Protein AF-A0A6G1VK62-F1 (afdb_monomer)

Radius of gyration: 29.18 Å; Cα contacts (8 Å, |Δi|>4): 279; chains: 1; bounding box: 70×45×84 Å

pLDDT: mean 81.21, std 13.62, range [41.81, 96.88]

Structure (mmCIF, N/CA/C/O backbone):
data_AF-A0A6G1VK62-F1
#
_entry.id   AF-A0A6G1VK62-F1
#
loop_
_atom_site.group_PDB
_atom_site.id
_atom_site.type_symbol
_atom_site.label_atom_id
_atom_site.label_alt_id
_atom_site.label_comp_id
_atom_site.label_asym_id
_atom_site.label_entity_id
_atom_site.label_seq_id
_atom_site.pdbx_PDB_ins_code
_atom_site.Cartn_x
_atom_site.Cartn_y
_atom_site.Cartn_z
_atom_site.occupancy
_atom_site.B_iso_or_equiv
_atom_site.auth_seq_id
_atom_site.auth_comp_id
_atom_site.auth_asym_id
_atom_site.auth_atom_id
_atom_site.pdbx_PDB_model_num
ATOM 1 N N . MET A 1 1 ? 28.940 -6.883 -15.415 1.00 62.19 1 MET A N 1
ATOM 2 C CA . MET A 1 1 ? 27.660 -6.362 -14.863 1.00 62.19 1 MET A CA 1
ATOM 3 C C . MET A 1 1 ? 27.657 -6.328 -13.333 1.00 62.19 1 MET A C 1
ATOM 5 O O . MET A 1 1 ? 28.032 -7.319 -12.718 1.00 62.19 1 MET A O 1
ATOM 9 N N . ASN A 1 2 ? 27.219 -5.217 -12.727 1.00 69.88 2 ASN A N 1
ATOM 10 C CA . ASN A 1 2 ? 26.948 -5.105 -11.285 1.00 69.88 2 ASN A CA 1
ATOM 11 C C . ASN A 1 2 ? 25.439 -4.900 -11.074 1.00 69.88 2 ASN A C 1
ATOM 13 O O . ASN A 1 2 ? 24.911 -3.842 -11.405 1.00 69.88 2 ASN A O 1
ATOM 17 N N . VAL A 1 3 ? 24.758 -5.912 -10.534 1.00 64.62 3 VAL A N 1
ATOM 18 C CA . VAL A 1 3 ? 23.294 -5.917 -10.354 1.00 64.62 3 VAL A CA 1
ATOM 19 C C . VAL A 1 3 ? 22.792 -4.866 -9.362 1.00 64.62 3 VAL A C 1
ATOM 21 O O . VAL A 1 3 ? 21.647 -4.442 -9.461 1.00 64.62 3 VAL A O 1
ATOM 24 N N . ASN A 1 4 ? 23.655 -4.374 -8.467 1.00 72.62 4 ASN A N 1
ATOM 25 C CA . ASN A 1 4 ? 23.305 -3.311 -7.519 1.00 72.62 4 ASN A CA 1
ATOM 26 C C . ASN A 1 4 ? 23.096 -1.947 -8.201 1.00 72.62 4 ASN A C 1
ATOM 28 O O . ASN A 1 4 ? 22.591 -1.024 -7.570 1.00 72.62 4 ASN A O 1
ATOM 32 N N . ASN A 1 5 ? 23.464 -1.827 -9.481 1.00 80.75 5 ASN A N 1
ATOM 33 C CA . ASN A 1 5 ? 23.284 -0.622 -10.289 1.00 80.75 5 ASN A CA 1
ATOM 34 C C . ASN A 1 5 ? 22.094 -0.740 -11.257 1.00 80.75 5 ASN A C 1
ATOM 36 O O . ASN A 1 5 ? 22.055 -0.030 -12.261 1.00 80.75 5 ASN A O 1
ATOM 40 N N . ALA A 1 6 ? 21.159 -1.662 -11.012 1.00 83.88 6 ALA A N 1
ATOM 41 C CA . ALA A 1 6 ? 19.955 -1.769 -11.824 1.00 83.88 6 ALA A CA 1
ATOM 42 C C . ALA A 1 6 ? 19.133 -0.472 -11.752 1.00 83.88 6 ALA A C 1
ATOM 44 O O . ALA A 1 6 ? 18.935 0.099 -10.677 1.00 83.88 6 ALA A O 1
ATOM 45 N N . ILE A 1 7 ? 18.644 -0.018 -12.902 1.00 84.81 7 ILE A N 1
ATOM 46 C CA . ILE A 1 7 ? 17.809 1.175 -13.030 1.00 84.81 7 ILE A CA 1
ATOM 47 C C . ILE A 1 7 ? 16.503 0.843 -13.748 1.00 84.81 7 ILE A C 1
ATOM 49 O O . ILE A 1 7 ? 16.426 -0.109 -14.524 1.00 84.81 7 ILE A O 1
ATOM 53 N N . ASN A 1 8 ? 15.481 1.668 -13.524 1.00 87.75 8 ASN A N 1
ATOM 54 C CA . ASN A 1 8 ? 14.307 1.689 -14.389 1.00 87.75 8 ASN A CA 1
ATOM 55 C C . ASN A 1 8 ? 14.704 2.319 -15.734 1.00 87.75 8 ASN A C 1
ATOM 57 O O . ASN A 1 8 ? 15.096 3.488 -15.766 1.00 87.75 8 ASN A O 1
ATOM 61 N N . VAL A 1 9 ? 14.638 1.530 -16.806 1.00 87.19 9 VAL A N 1
ATOM 62 C CA . VAL A 1 9 ? 14.940 1.972 -18.174 1.00 87.19 9 VAL A CA 1
ATOM 63 C C . VAL A 1 9 ? 13.687 2.587 -18.796 1.00 87.19 9 VAL A C 1
ATOM 65 O O . VAL A 1 9 ? 13.736 3.707 -19.300 1.00 87.19 9 VAL A O 1
ATOM 68 N N . PHE A 1 10 ? 12.551 1.887 -18.715 1.00 83.25 10 PHE A N 1
ATOM 69 C CA . PHE A 1 10 ? 11.264 2.370 -19.216 1.00 83.25 10 PHE A CA 1
ATOM 70 C C . PHE A 1 10 ? 10.091 1.595 -18.602 1.00 83.25 10 PHE A C 1
ATOM 72 O O . PHE A 1 10 ? 10.019 0.380 -18.739 1.00 83.25 10 PHE A O 1
ATOM 79 N N . LYS A 1 11 ? 9.118 2.276 -17.982 1.00 83.19 11 LYS A N 1
ATOM 80 C CA . LYS A 1 11 ? 7.925 1.647 -17.368 1.00 83.19 11 LYS A CA 1
ATOM 81 C C . LYS A 1 11 ? 8.284 0.471 -16.436 1.00 83.19 11 LYS A C 1
ATOM 83 O O . LYS A 1 11 ? 8.829 0.707 -15.362 1.00 83.19 11 LYS A O 1
ATOM 88 N N . ASN A 1 12 ? 7.964 -0.764 -16.826 1.00 83.12 12 ASN A N 1
ATOM 89 C CA . ASN A 1 12 ? 8.255 -2.012 -16.112 1.00 83.12 12 ASN A CA 1
ATOM 90 C C . ASN A 1 12 ? 9.569 -2.683 -16.536 1.00 83.12 12 ASN A C 1
ATOM 92 O O . ASN A 1 12 ? 9.840 -3.811 -16.126 1.00 83.12 12 ASN A O 1
ATOM 96 N N . ILE A 1 13 ? 10.376 -2.021 -17.359 1.00 87.75 13 ILE A N 1
ATOM 97 C CA . ILE A 1 13 ? 11.669 -2.513 -17.821 1.00 87.75 13 ILE A CA 1
ATOM 98 C C . ILE A 1 13 ? 12.745 -2.041 -16.849 1.00 87.75 13 ILE A C 1
ATOM 100 O O . ILE A 1 13 ? 12.998 -0.840 -16.708 1.00 87.75 13 ILE A O 1
ATOM 104 N N . VAL A 1 14 ? 13.391 -2.998 -16.190 1.00 88.44 14 VAL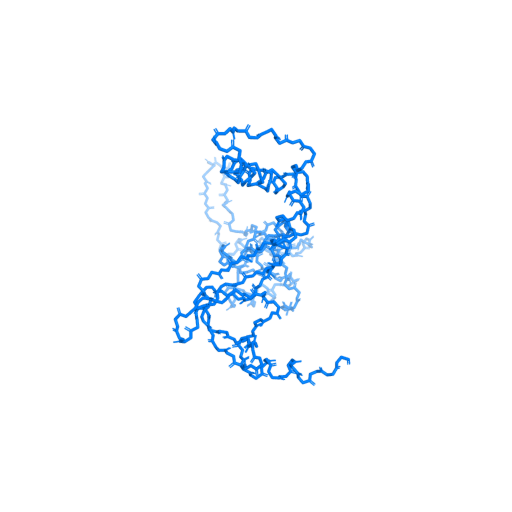 A N 1
ATOM 105 C CA . VAL A 1 14 ? 14.523 -2.754 -15.292 1.00 88.44 14 VAL A CA 1
ATOM 106 C C . VAL A 1 14 ? 15.753 -3.409 -15.888 1.00 88.44 14 VAL A C 1
ATOM 108 O O . VAL A 1 14 ? 15.700 -4.561 -16.323 1.00 88.44 14 VAL A O 1
ATOM 111 N N . GLY A 1 15 ? 16.863 -2.679 -15.903 1.00 90.75 15 GLY A N 1
ATOM 112 C CA . GLY A 1 15 ? 18.084 -3.155 -16.527 1.00 90.75 15 GLY A CA 1
ATOM 113 C C . GLY A 1 15 ? 19.352 -2.598 -15.912 1.00 90.75 15 GLY A C 1
ATOM 114 O O . GLY A 1 15 ? 19.343 -1.615 -15.172 1.00 90.75 15 GLY A O 1
ATOM 115 N N . VAL A 1 16 ? 20.459 -3.259 -16.224 1.00 92.50 16 VAL A N 1
ATOM 116 C CA . VAL A 1 16 ? 21.812 -2.851 -15.835 1.00 92.50 16 VAL A CA 1
ATOM 117 C C . VAL A 1 16 ? 22.546 -2.413 -17.093 1.00 92.50 16 VAL A C 1
ATOM 119 O O . VAL A 1 16 ? 22.476 -3.089 -18.118 1.00 92.50 16 VAL A O 1
ATOM 122 N N . GLU A 1 17 ? 23.246 -1.284 -17.016 1.00 93.44 17 GLU A N 1
ATOM 123 C CA . GLU A 1 17 ? 24.057 -0.793 -18.130 1.00 93.44 17 GLU A CA 1
ATOM 124 C C . GLU A 1 17 ? 25.163 -1.804 -18.467 1.00 93.44 17 GLU A C 1
ATOM 126 O O . GLU A 1 17 ? 25.865 -2.308 -17.579 1.00 93.44 17 GLU A O 1
ATOM 131 N N . VAL A 1 18 ? 25.305 -2.109 -19.754 1.00 92.25 18 VAL A N 1
ATOM 132 C CA . VAL A 1 18 ? 26.363 -2.970 -20.285 1.00 92.25 18 VAL A CA 1
ATOM 133 C C . VAL A 1 18 ? 27.340 -2.124 -21.085 1.00 92.25 18 VAL A C 1
ATOM 135 O O . VAL A 1 18 ? 26.942 -1.282 -21.880 1.00 92.25 18 VAL A O 1
ATOM 138 N N . ALA A 1 19 ? 28.634 -2.351 -20.866 1.00 90.19 19 ALA A N 1
ATOM 139 C CA . ALA A 1 19 ? 29.692 -1.557 -21.492 1.00 90.19 19 ALA A CA 1
ATOM 140 C C . ALA A 1 19 ? 30.465 -2.338 -22.564 1.00 90.19 19 ALA A C 1
ATOM 142 O O . ALA A 1 19 ? 31.271 -1.763 -23.291 1.00 90.19 19 ALA A O 1
ATOM 143 N N . THR A 1 20 ? 30.270 -3.658 -22.646 1.00 91.88 20 THR A N 1
ATOM 144 C CA . THR A 1 20 ? 31.056 -4.532 -23.520 1.00 91.88 20 THR A CA 1
ATOM 145 C C . THR A 1 20 ? 30.197 -5.601 -24.183 1.00 91.88 20 THR A C 1
ATOM 147 O O . THR A 1 20 ? 29.193 -6.053 -23.633 1.00 91.88 20 THR A O 1
ATOM 150 N N . ILE A 1 21 ? 30.659 -6.095 -25.333 1.00 91.69 21 ILE A N 1
ATOM 151 C CA . ILE A 1 21 ? 30.059 -7.251 -26.016 1.00 91.69 21 ILE A CA 1
ATOM 152 C C . ILE A 1 21 ? 30.048 -8.495 -25.128 1.00 91.69 21 ILE A C 1
ATOM 154 O O . ILE A 1 21 ? 29.102 -9.277 -25.154 1.00 91.69 21 ILE A O 1
ATOM 158 N N . GLN A 1 22 ? 31.067 -8.672 -24.287 1.00 91.75 22 GLN A N 1
ATOM 159 C CA . GLN A 1 22 ? 31.099 -9.806 -23.373 1.00 91.75 22 GLN A CA 1
ATOM 160 C C . GLN A 1 22 ? 29.979 -9.727 -22.322 1.00 91.75 22 GLN A C 1
ATOM 162 O O . GLN A 1 22 ? 29.444 -10.764 -21.929 1.00 91.75 22 GLN A O 1
ATOM 167 N N . ASP A 1 23 ? 29.609 -8.525 -21.869 1.00 91.75 23 ASP A N 1
ATOM 168 C CA . ASP A 1 23 ? 28.448 -8.339 -20.994 1.00 91.75 23 ASP A CA 1
ATOM 169 C C . ASP A 1 23 ? 27.137 -8.648 -21.731 1.00 91.75 23 ASP A C 1
ATOM 171 O O . ASP A 1 23 ? 26.276 -9.307 -21.152 1.00 91.75 23 ASP A O 1
ATOM 175 N N . VAL A 1 24 ? 27.013 -8.258 -23.006 1.00 90.62 24 VAL A N 1
ATOM 176 C CA . VAL A 1 24 ? 25.846 -8.572 -23.854 1.00 90.62 24 VAL A CA 1
ATOM 177 C C . VAL A 1 24 ? 25.653 -10.083 -23.993 1.00 90.62 24 VAL A C 1
ATOM 179 O O . VAL A 1 24 ? 24.573 -10.594 -23.703 1.00 90.62 24 VAL A O 1
ATOM 182 N N . VAL A 1 25 ? 26.710 -10.819 -24.344 1.00 91.12 25 VAL A N 1
ATOM 183 C CA . VAL A 1 25 ? 26.653 -12.285 -24.492 1.00 91.12 25 VAL A CA 1
ATOM 184 C C . VAL A 1 25 ? 26.262 -12.958 -23.173 1.00 91.12 25 VAL A C 1
ATOM 186 O O . VAL A 1 25 ? 25.430 -13.868 -23.153 1.00 91.12 25 VAL A O 1
ATOM 189 N N . LYS A 1 26 ? 26.821 -12.497 -22.046 1.00 91.56 26 LYS A N 1
ATOM 190 C CA . LYS A 1 26 ? 26.447 -12.986 -20.708 1.00 91.56 26 LYS A CA 1
ATOM 191 C C . LYS A 1 26 ? 24.983 -12.695 -20.375 1.00 91.56 26 LYS A C 1
ATOM 193 O O . LYS A 1 26 ? 24.317 -13.566 -19.825 1.00 91.56 26 LYS A O 1
ATOM 198 N N . ALA A 1 27 ? 24.492 -11.500 -20.696 1.00 90.44 27 ALA A N 1
ATOM 199 C CA . ALA A 1 27 ? 23.110 -11.098 -20.457 1.00 90.44 27 ALA A CA 1
ATOM 200 C C . ALA A 1 27 ? 22.121 -11.956 -21.256 1.00 90.44 27 ALA A C 1
ATOM 202 O O . ALA A 1 27 ? 21.191 -12.509 -20.671 1.00 90.44 27 ALA A O 1
ATOM 203 N N . GLN A 1 28 ? 22.374 -12.155 -22.551 1.00 88.94 28 GLN A N 1
ATOM 204 C CA . GLN A 1 28 ? 21.541 -13.010 -23.403 1.00 88.94 28 GLN A CA 1
ATOM 205 C C . GLN A 1 28 ? 21.555 -14.470 -22.937 1.00 88.94 28 GLN A C 1
ATOM 207 O O . GLN A 1 28 ? 20.509 -15.110 -22.879 1.00 88.94 28 GLN A O 1
ATOM 212 N N . SER A 1 29 ? 22.717 -14.980 -22.512 1.00 88.94 29 SER A N 1
ATOM 213 C CA . SER A 1 29 ? 22.839 -16.336 -21.949 1.00 88.94 29 SER A CA 1
ATOM 214 C C . SER A 1 29 ? 22.054 -16.504 -20.640 1.00 88.94 29 SER A C 1
ATOM 216 O O . SER A 1 29 ? 21.659 -17.613 -20.289 1.00 88.94 29 SER A O 1
ATOM 218 N N . ALA A 1 30 ? 21.828 -15.406 -19.915 1.00 87.75 30 ALA A N 1
ATOM 219 C CA . ALA A 1 30 ? 20.998 -15.349 -18.715 1.00 87.75 30 ALA A CA 1
ATOM 220 C C . ALA A 1 30 ? 19.509 -15.072 -19.015 1.00 87.75 30 ALA A C 1
ATOM 222 O O . ALA A 1 30 ? 18.724 -14.929 -18.080 1.00 87.75 30 ALA A O 1
ATOM 223 N N . GLY A 1 31 ? 19.112 -14.986 -20.291 1.00 89.00 31 GLY A N 1
ATOM 224 C CA . GLY A 1 31 ? 17.733 -14.717 -20.711 1.00 89.00 31 GLY A CA 1
ATOM 225 C C . GLY A 1 31 ? 17.301 -13.251 -20.601 1.00 89.00 31 GLY A C 1
ATOM 226 O O . GLY A 1 31 ? 16.107 -12.968 -20.661 1.00 89.00 31 GLY A O 1
ATOM 227 N N . LEU A 1 32 ? 18.242 -12.318 -20.428 1.00 91.38 32 LEU A N 1
ATOM 228 C CA . LEU A 1 32 ? 17.961 -10.882 -20.442 1.00 91.38 32 LEU A CA 1
ATOM 229 C C . LEU A 1 32 ? 17.932 -10.371 -21.885 1.00 91.38 32 LEU A C 1
ATOM 231 O O . LEU A 1 32 ? 18.791 -10.732 -22.694 1.00 91.38 32 LEU A O 1
ATOM 235 N N . TYR A 1 33 ? 16.979 -9.496 -22.197 1.00 91.81 33 TYR A N 1
ATOM 236 C CA . TYR A 1 33 ? 16.921 -8.835 -23.501 1.00 91.81 33 TYR A CA 1
ATOM 237 C C . TYR A 1 33 ? 17.688 -7.512 -23.473 1.00 91.81 33 TYR A C 1
ATOM 239 O O . TYR A 1 33 ? 17.893 -6.922 -22.413 1.00 91.81 33 TYR A O 1
ATOM 247 N N . ILE A 1 34 ? 18.146 -7.055 -24.638 1.00 94.69 34 ILE A N 1
ATOM 248 C CA . ILE A 1 34 ? 18.997 -5.868 -24.756 1.00 94.69 34 ILE A CA 1
ATOM 249 C C . ILE A 1 34 ? 18.189 -4.700 -25.304 1.00 94.69 34 ILE A C 1
ATOM 251 O O . ILE A 1 34 ? 17.538 -4.836 -26.340 1.00 94.69 34 ILE A O 1
ATOM 255 N N . THR A 1 35 ? 18.264 -3.552 -24.636 1.00 94.38 35 THR A N 1
ATOM 256 C CA . THR A 1 35 ? 17.571 -2.329 -25.058 1.00 94.38 35 THR A CA 1
ATOM 257 C C . THR A 1 35 ? 18.492 -1.121 -25.084 1.00 94.38 35 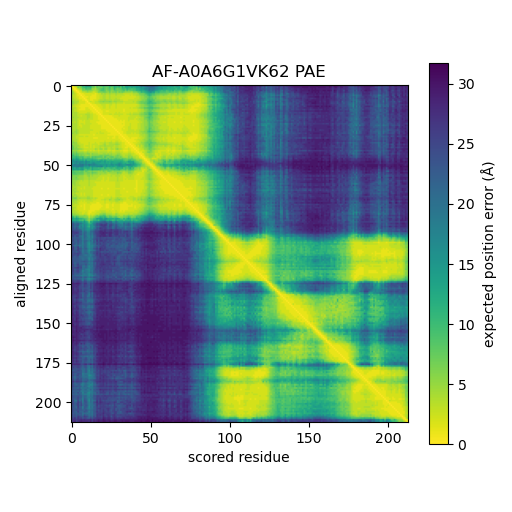THR A C 1
ATOM 259 O O . THR A 1 35 ? 19.526 -1.084 -24.409 1.00 94.38 35 THR A O 1
ATOM 262 N N . GLY A 1 36 ? 18.070 -0.094 -25.818 1.00 92.75 36 GLY A N 1
ATOM 263 C CA . GLY A 1 36 ? 18.577 1.262 -25.651 1.00 92.75 36 GLY A CA 1
ATOM 264 C C . GLY A 1 36 ? 18.062 1.924 -24.366 1.00 92.75 36 GLY A C 1
ATOM 265 O O . GLY A 1 36 ? 17.325 1.333 -23.568 1.00 92.75 36 GLY A O 1
ATOM 266 N N . LYS A 1 37 ? 18.444 3.190 -24.172 1.00 88.44 37 LYS A N 1
ATOM 267 C CA . LYS A 1 37 ? 18.069 4.027 -23.011 1.00 88.44 37 LYS A CA 1
ATOM 268 C C . LYS A 1 37 ? 16.572 4.307 -22.857 1.00 88.44 37 LYS A C 1
ATOM 270 O O . LYS A 1 37 ? 16.147 4.771 -21.808 1.00 88.44 37 LYS A O 1
ATOM 275 N N . ASP A 1 38 ? 15.814 4.130 -23.924 1.00 87.31 38 ASP A N 1
ATOM 276 C CA . ASP A 1 38 ? 14.377 4.376 -24.025 1.00 87.31 38 ASP A CA 1
ATOM 277 C C . ASP A 1 38 ? 13.549 3.096 -23.848 1.00 87.31 38 ASP A C 1
ATOM 279 O O . ASP A 1 38 ? 12.322 3.149 -23.885 1.00 87.31 38 ASP A O 1
ATOM 283 N N . GLY A 1 39 ? 14.213 1.958 -23.616 1.00 85.25 39 GLY A N 1
ATOM 284 C CA . GLY A 1 39 ? 13.571 0.661 -23.428 1.00 85.25 39 GLY A CA 1
ATOM 285 C C . GLY A 1 39 ? 13.193 -0.042 -24.730 1.00 85.25 39 GLY A C 1
ATOM 286 O O . GLY A 1 39 ? 12.607 -1.121 -24.663 1.00 85.25 39 GLY A O 1
ATOM 287 N N . TRP A 1 40 ? 13.538 0.517 -25.894 1.00 89.44 40 TRP A N 1
ATOM 288 C CA . TRP A 1 40 ? 13.321 -0.146 -27.180 1.00 89.44 40 TRP A CA 1
ATOM 289 C C . TRP A 1 40 ? 14.445 -1.139 -27.494 1.00 89.44 40 TRP A C 1
ATOM 291 O O . TRP A 1 40 ? 15.623 -0.882 -27.224 1.00 89.44 40 TRP A O 1
ATOM 301 N N . GLY A 1 41 ? 14.061 -2.293 -28.043 1.00 89.56 41 GLY A N 1
ATOM 302 C CA . GLY A 1 41 ? 14.980 -3.324 -28.519 1.00 89.56 41 GLY A CA 1
ATOM 303 C C . GLY A 1 41 ? 15.668 -2.945 -29.834 1.00 89.56 41 GLY A C 1
ATOM 304 O O . GLY A 1 41 ? 15.297 -1.987 -30.512 1.00 89.56 41 GLY A O 1
ATOM 305 N N . TYR A 1 42 ? 16.693 -3.715 -30.200 1.00 89.88 42 TYR A N 1
ATOM 306 C CA . TYR A 1 42 ? 17.445 -3.547 -31.455 1.00 89.88 42 TYR A CA 1
ATOM 307 C C . TYR A 1 42 ? 16.888 -4.388 -32.621 1.00 89.88 42 TYR A C 1
ATOM 309 O O . TYR A 1 42 ? 17.484 -4.435 -33.700 1.00 89.88 42 TYR A O 1
ATOM 317 N N . ASP A 1 43 ? 15.739 -5.026 -32.411 1.00 88.88 43 ASP A N 1
ATOM 318 C CA . ASP A 1 43 ? 15.017 -5.937 -33.304 1.00 88.88 43 ASP A CA 1
ATOM 319 C C . ASP A 1 43 ? 14.006 -5.237 -34.230 1.00 88.88 43 ASP A C 1
ATOM 321 O O . ASP A 1 43 ? 13.177 -5.892 -34.851 1.00 88.88 43 ASP A O 1
ATOM 325 N N . TYR A 1 44 ? 14.089 -3.910 -34.366 1.00 86.94 44 TYR A N 1
ATOM 326 C CA . TYR A 1 44 ? 13.206 -3.146 -35.247 1.00 86.94 44 TYR A CA 1
ATOM 327 C C . TYR A 1 44 ? 13.357 -3.536 -36.727 1.00 86.94 44 TYR A C 1
ATOM 329 O O . TYR A 1 44 ? 14.474 -3.774 -37.211 1.00 86.94 44 TYR A O 1
ATOM 337 N N . ASP A 1 45 ? 12.218 -3.555 -37.429 1.00 89.00 45 ASP A N 1
ATOM 338 C CA . ASP A 1 45 ? 12.106 -3.932 -38.840 1.00 89.00 45 ASP A CA 1
ATOM 339 C C . ASP A 1 45 ? 13.016 -3.093 -39.746 1.00 89.00 45 ASP A C 1
ATOM 341 O O . ASP A 1 45 ? 13.288 -1.915 -39.495 1.00 89.00 45 ASP A O 1
ATOM 345 N N . ILE A 1 46 ? 13.479 -3.725 -40.821 1.00 84.25 46 ILE A N 1
ATOM 346 C CA . ILE A 1 46 ? 14.210 -3.090 -41.916 1.00 84.25 46 ILE A CA 1
ATOM 347 C C . ILE A 1 46 ? 13.217 -2.872 -43.053 1.00 84.25 46 ILE A C 1
ATOM 349 O O . ILE A 1 46 ? 12.584 -3.827 -43.498 1.00 84.25 46 ILE A O 1
ATOM 353 N N . GLU A 1 47 ? 13.085 -1.625 -43.494 1.00 85.62 47 GLU A N 1
ATOM 354 C CA . GLU A 1 47 ? 12.386 -1.260 -44.729 1.00 85.62 47 GLU A CA 1
ATOM 355 C C . GLU A 1 47 ? 13.355 -1.448 -45.899 1.00 85.62 47 GLU A C 1
ATOM 357 O O . GLU A 1 47 ? 14.476 -0.932 -45.855 1.00 85.62 47 GLU A O 1
ATOM 362 N N . ASP A 1 48 ? 12.950 -2.215 -46.908 1.00 76.94 48 ASP A N 1
ATOM 363 C CA . ASP A 1 48 ? 13.695 -2.326 -48.157 1.00 76.94 48 ASP A CA 1
ATOM 364 C C . ASP A 1 48 ? 13.561 -1.018 -48.956 1.00 76.94 48 ASP A C 1
ATOM 366 O O . ASP A 1 48 ? 12.471 -0.459 -49.100 1.00 76.94 48 ASP A O 1
ATOM 370 N N . GLU A 1 49 ? 14.687 -0.496 -49.438 1.00 74.94 49 GLU A N 1
ATOM 371 C CA . GLU A 1 49 ? 14.744 0.790 -50.135 1.00 74.94 49 GLU A CA 1
ATOM 372 C C . GLU A 1 49 ? 14.111 0.730 -51.537 1.00 74.94 49 GLU A C 1
ATOM 374 O O . GLU A 1 49 ? 13.736 1.779 -52.070 1.00 74.94 49 GLU A O 1
ATOM 379 N N . GLU A 1 50 ? 13.981 -0.460 -52.142 1.00 74.94 50 GLU A N 1
ATOM 380 C CA . GLU A 1 50 ? 13.459 -0.612 -53.509 1.00 74.94 50 GLU A CA 1
ATOM 381 C C . GLU A 1 50 ? 11.932 -0.754 -53.579 1.00 74.94 50 GLU A C 1
ATOM 383 O O . GLU A 1 50 ? 11.309 -0.180 -54.478 1.00 74.94 50 GLU A O 1
ATOM 388 N N . ASP A 1 51 ? 11.313 -1.486 -52.652 1.00 77.75 51 ASP A N 1
ATOM 389 C CA . ASP A 1 51 ? 9.875 -1.797 -52.682 1.00 77.75 51 ASP A CA 1
ATOM 390 C C . ASP A 1 51 ? 9.103 -1.345 -51.427 1.00 77.75 51 ASP A C 1
ATOM 392 O O . ASP A 1 51 ? 7.867 -1.322 -51.438 1.00 77.75 51 ASP A O 1
ATOM 396 N N . GLY A 1 52 ? 9.806 -0.901 -50.378 1.00 77.00 52 GLY A N 1
ATOM 397 C CA . GLY A 1 52 ? 9.214 -0.472 -49.112 1.00 77.00 52 GLY A CA 1
ATOM 398 C C . GLY A 1 52 ? 8.670 -1.618 -48.256 1.00 77.00 52 GLY A C 1
ATOM 399 O O . GLY A 1 52 ? 7.959 -1.355 -47.278 1.00 77.00 52 GLY A O 1
ATOM 400 N N . GLU A 1 53 ? 8.954 -2.880 -48.594 1.00 84.06 53 GLU A N 1
ATOM 401 C CA . GLU A 1 53 ? 8.555 -4.016 -47.769 1.00 84.06 53 GLU A CA 1
ATOM 402 C C . GLU A 1 53 ? 9.367 -4.063 -46.467 1.00 84.06 53 GLU A C 1
ATOM 404 O O . GLU A 1 53 ? 10.572 -3.811 -46.421 1.00 84.06 53 GLU A O 1
ATOM 409 N N . LYS A 1 54 ? 8.681 -4.387 -45.365 1.00 88.25 54 LYS A N 1
ATOM 410 C CA . LYS A 1 54 ? 9.295 -4.540 -44.042 1.00 88.25 54 LYS A CA 1
ATOM 411 C C . LYS A 1 54 ? 9.668 -5.986 -43.800 1.00 88.25 54 LYS A C 1
ATOM 413 O O . LYS A 1 54 ? 8.806 -6.864 -43.856 1.00 88.25 54 LYS A O 1
ATOM 418 N N . ARG A 1 55 ? 10.922 -6.217 -43.422 1.00 88.25 55 ARG A N 1
ATOM 419 C CA . ARG A 1 55 ? 11.389 -7.515 -42.929 1.00 88.25 55 ARG A CA 1
ATOM 420 C C . ARG A 1 55 ? 11.955 -7.415 -41.521 1.00 88.25 55 ARG A C 1
ATOM 422 O O . ARG A 1 55 ? 12.580 -6.422 -41.149 1.00 88.25 55 ARG A O 1
ATOM 429 N N . THR A 1 56 ? 11.818 -8.501 -40.771 1.00 88.19 56 THR A N 1
ATOM 430 C CA . THR A 1 56 ? 12.477 -8.656 -39.473 1.00 88.19 56 THR A CA 1
ATOM 431 C C . THR A 1 56 ? 13.998 -8.763 -39.676 1.00 88.19 56 THR A C 1
ATOM 433 O O . THR A 1 56 ? 14.446 -9.451 -40.605 1.00 88.19 56 THR A O 1
ATOM 436 N N . PRO A 1 57 ? 14.818 -8.090 -38.852 1.00 89.94 57 PRO A N 1
ATOM 437 C CA . PRO A 1 57 ? 16.269 -8.219 -38.921 1.00 89.94 57 PRO A CA 1
ATOM 438 C C . PRO A 1 57 ? 16.727 -9.624 -38.506 1.00 89.94 57 PRO A C 1
ATOM 440 O O . PRO A 1 57 ? 16.113 -10.291 -37.675 1.00 89.94 57 PRO A O 1
ATOM 443 N N . THR A 1 58 ? 17.845 -10.066 -39.069 1.00 91.19 58 THR A N 1
ATOM 444 C CA . THR A 1 58 ? 18.537 -11.289 -38.646 1.00 91.19 58 THR A CA 1
ATOM 445 C C . THR A 1 58 ? 19.245 -11.088 -37.301 1.00 91.19 58 THR A C 1
ATOM 447 O O . THR A 1 58 ? 19.579 -9.965 -36.922 1.00 91.19 58 THR A O 1
ATOM 450 N N . GLU A 1 59 ? 19.548 -12.178 -36.587 1.00 88.00 59 GLU A N 1
ATOM 451 C CA . GLU A 1 59 ? 20.284 -12.110 -35.311 1.00 88.00 59 GLU A CA 1
ATOM 452 C C . GLU A 1 59 ? 21.642 -11.404 -35.446 1.00 88.00 59 GLU A C 1
ATOM 454 O O . GLU A 1 59 ? 22.028 -10.636 -34.564 1.00 88.00 59 GLU A O 1
ATOM 459 N N . GLN A 1 60 ? 22.342 -11.609 -36.568 1.00 90.25 60 GLN A N 1
ATOM 460 C CA . GLN A 1 60 ? 23.614 -10.938 -36.838 1.00 90.25 60 GLN A CA 1
ATOM 461 C C . GLN A 1 60 ? 23.425 -9.428 -37.022 1.00 90.25 60 GLN A C 1
ATOM 463 O O . GLN A 1 60 ? 24.184 -8.650 -36.455 1.00 90.25 60 GLN A O 1
ATOM 468 N N . GLU A 1 61 ? 22.388 -8.995 -37.747 1.00 92.00 61 GLU A N 1
ATOM 469 C CA . GLU A 1 61 ? 22.083 -7.568 -37.922 1.00 92.00 61 GLU A CA 1
ATOM 470 C C . GLU A 1 61 ? 21.728 -6.901 -36.583 1.00 92.00 61 GLU A C 1
ATOM 472 O O . GLU A 1 61 ? 22.167 -5.782 -36.312 1.00 92.00 61 GLU A O 1
ATOM 477 N N . ILE A 1 62 ? 20.985 -7.591 -35.711 1.00 91.94 62 ILE A N 1
ATOM 478 C CA . ILE A 1 62 ? 20.697 -7.121 -34.345 1.00 91.94 62 ILE A CA 1
ATOM 479 C C . ILE A 1 62 ? 21.999 -6.995 -33.542 1.00 91.94 62 ILE A C 1
ATOM 481 O O . ILE A 1 62 ? 22.233 -5.976 -32.885 1.00 91.94 62 ILE A O 1
ATOM 485 N N . PHE A 1 63 ? 22.870 -8.002 -33.612 1.00 91.44 63 PHE A N 1
ATOM 486 C CA . PHE A 1 63 ? 24.157 -8.000 -32.920 1.00 91.44 63 PHE A CA 1
ATOM 487 C C . PHE A 1 63 ? 25.078 -6.867 -33.402 1.00 91.44 63 PHE A C 1
ATOM 489 O O . PHE A 1 63 ? 25.695 -6.173 -32.585 1.00 91.44 63 PHE A O 1
ATOM 496 N N . ASP A 1 64 ? 25.129 -6.618 -34.709 1.00 93.44 64 ASP A N 1
ATOM 497 C CA . ASP A 1 64 ? 25.916 -5.538 -35.307 1.00 93.44 64 ASP A CA 1
ATOM 498 C C . ASP A 1 64 ? 25.400 -4.161 -34.868 1.00 93.44 64 ASP A C 1
ATOM 500 O O . ASP A 1 64 ? 26.193 -3.268 -34.555 1.00 93.44 64 ASP A O 1
ATOM 504 N N . ARG A 1 65 ? 24.076 -3.990 -34.757 1.00 93.75 65 ARG A N 1
ATOM 505 C CA . ARG A 1 65 ? 23.456 -2.761 -34.230 1.00 93.75 65 ARG A CA 1
ATOM 506 C C . ARG A 1 65 ? 23.837 -2.504 -32.774 1.00 93.75 65 ARG A C 1
ATOM 508 O O . ARG A 1 65 ? 24.237 -1.387 -32.449 1.00 93.75 65 ARG A O 1
ATOM 515 N N . ILE A 1 66 ? 23.767 -3.524 -31.917 1.00 93.75 66 ILE A N 1
ATOM 516 C CA . ILE A 1 66 ? 24.187 -3.420 -30.508 1.00 93.75 66 ILE A CA 1
ATOM 517 C C . ILE A 1 66 ? 25.677 -3.070 -30.428 1.00 93.75 66 ILE A C 1
ATOM 519 O O . ILE A 1 66 ? 26.078 -2.185 -29.671 1.00 93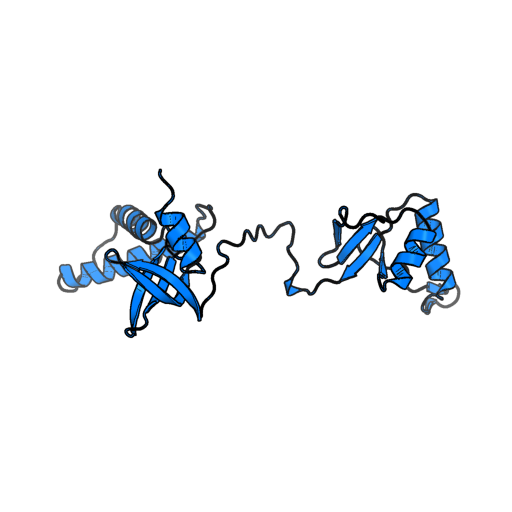.75 66 ILE A O 1
ATOM 523 N N . THR A 1 67 ? 26.502 -3.728 -31.244 1.00 93.56 67 THR A N 1
ATOM 524 C CA . THR A 1 67 ? 27.948 -3.480 -31.302 1.00 93.56 67 THR A CA 1
ATOM 525 C C . THR A 1 67 ? 28.257 -2.049 -31.716 1.00 93.56 67 THR A C 1
ATOM 527 O O . THR A 1 67 ? 29.098 -1.393 -31.099 1.00 93.56 67 THR A O 1
ATOM 530 N N . LYS A 1 68 ? 27.543 -1.536 -32.720 1.00 94.69 68 LYS A N 1
ATOM 531 C CA . LYS A 1 68 ? 27.664 -0.150 -33.167 1.00 94.69 68 LYS A CA 1
ATOM 532 C C . LYS A 1 68 ? 27.265 0.832 -32.067 1.00 94.69 68 LYS A C 1
ATOM 534 O O . LYS A 1 68 ? 28.022 1.766 -31.835 1.00 94.69 68 LYS A O 1
ATOM 539 N N . ALA A 1 69 ? 26.152 0.596 -31.372 1.00 93.50 69 ALA A N 1
ATOM 540 C CA . ALA A 1 69 ? 25.692 1.446 -30.270 1.00 93.50 69 ALA A CA 1
ATOM 541 C C . ALA A 1 69 ? 26.719 1.510 -29.123 1.00 93.50 69 ALA A C 1
ATOM 543 O O . ALA A 1 69 ? 27.052 2.584 -28.625 1.00 93.50 69 ALA A O 1
ATOM 544 N N . LEU A 1 70 ? 27.301 0.368 -28.747 1.00 93.56 70 LEU A N 1
ATOM 545 C CA . LEU A 1 70 ? 28.379 0.335 -27.754 1.00 93.56 70 LEU A CA 1
ATOM 546 C C . LEU A 1 70 ? 29.622 1.098 -28.235 1.00 93.56 70 LEU A C 1
ATOM 548 O O . LEU A 1 70 ? 30.220 1.851 -27.469 1.00 93.56 70 LEU A O 1
ATOM 552 N N . ALA A 1 71 ? 30.001 0.938 -29.506 1.00 93.12 71 ALA A N 1
ATOM 553 C CA . ALA A 1 71 ? 31.155 1.624 -30.085 1.00 93.12 71 ALA A CA 1
ATOM 554 C C . ALA A 1 71 ? 30.959 3.148 -30.194 1.00 93.12 71 ALA A C 1
ATOM 556 O O . ALA A 1 71 ? 31.930 3.895 -30.073 1.00 93.12 71 ALA A O 1
ATOM 557 N N . THR A 1 72 ? 29.724 3.620 -30.392 1.00 93.56 72 THR A N 1
ATOM 558 C CA . THR A 1 72 ? 29.374 5.052 -30.403 1.00 93.56 72 THR A CA 1
ATOM 559 C C . THR A 1 72 ? 29.201 5.640 -29.000 1.00 93.56 72 THR A C 1
ATOM 561 O O . THR A 1 72 ? 29.005 6.849 -28.869 1.00 93.56 72 THR A O 1
ATOM 564 N N . GLY A 1 73 ? 29.322 4.823 -27.947 1.00 90.31 73 GLY A N 1
ATOM 565 C CA . GLY A 1 73 ? 29.159 5.247 -26.556 1.00 90.31 73 GLY A CA 1
ATOM 566 C C . GLY A 1 73 ? 27.700 5.473 -26.154 1.00 90.31 73 GLY A C 1
ATOM 567 O O . GLY A 1 73 ? 27.428 6.200 -25.196 1.00 90.31 73 GLY A O 1
ATOM 568 N N . GLU A 1 74 ? 26.750 4.891 -26.887 1.00 93.00 74 GLU A N 1
ATOM 569 C CA . GLU A 1 74 ? 25.346 4.900 -26.497 1.00 93.00 74 GLU A CA 1
ATOM 570 C C . GLU A 1 74 ? 25.116 4.032 -25.258 1.00 93.00 74 GLU A C 1
ATOM 572 O O . GLU A 1 74 ? 25.813 3.050 -25.000 1.00 93.00 74 GLU A O 1
ATOM 577 N N . LYS A 1 75 ? 24.099 4.402 -24.478 1.00 92.81 75 LYS A N 1
ATOM 578 C CA . LYS A 1 75 ? 23.717 3.651 -23.285 1.00 92.81 75 LYS A CA 1
ATOM 579 C C . LYS A 1 75 ? 22.892 2.434 -23.679 1.00 92.81 75 LYS A C 1
ATOM 581 O O . LYS A 1 75 ? 21.758 2.584 -24.139 1.00 92.81 75 LYS A O 1
ATOM 586 N N . VAL A 1 76 ? 23.466 1.260 -23.449 1.00 94.62 76 VAL A N 1
ATOM 587 C CA . VAL A 1 76 ? 22.864 -0.045 -23.726 1.00 94.62 76 VAL A CA 1
ATOM 588 C C . VAL A 1 76 ? 22.602 -0.762 -22.406 1.00 94.62 76 VAL A C 1
ATOM 590 O O . VAL A 1 76 ? 23.438 -0.739 -21.500 1.00 94.62 76 VAL A O 1
ATOM 593 N N . TYR A 1 77 ? 21.446 -1.408 -22.291 1.00 94.88 77 TYR A N 1
ATOM 594 C CA . TYR A 1 77 ? 20.992 -2.049 -21.060 1.00 94.88 77 TYR A CA 1
ATOM 595 C C . TYR A 1 77 ? 20.645 -3.517 -21.285 1.00 94.88 77 TYR A C 1
ATOM 597 O O . TYR A 1 77 ? 20.013 -3.870 -22.277 1.00 94.88 77 TYR A O 1
ATOM 605 N N . ALA A 1 78 ? 21.039 -4.363 -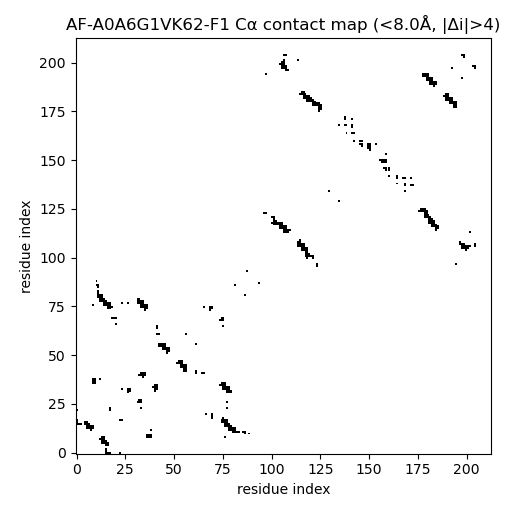20.334 1.00 94.44 78 ALA A N 1
ATOM 606 C CA . ALA A 1 78 ? 20.544 -5.727 -20.201 1.00 94.44 78 ALA A CA 1
ATOM 607 C C . ALA A 1 78 ? 19.343 -5.735 -19.253 1.00 94.44 78 ALA A C 1
ATOM 609 O O . ALA A 1 78 ? 19.479 -5.366 -18.083 1.00 94.44 78 ALA A O 1
ATOM 610 N N . CYS A 1 79 ? 18.187 -6.149 -19.760 1.00 92.81 79 CYS A N 1
ATOM 611 C CA . CYS A 1 79 ? 16.884 -5.857 -19.182 1.00 92.81 79 CYS A CA 1
ATOM 612 C C . CYS A 1 79 ? 16.045 -7.110 -18.914 1.00 92.81 79 CYS A C 1
ATOM 614 O O . CYS A 1 79 ? 16.172 -8.143 -19.576 1.00 92.81 79 CYS A O 1
ATOM 616 N N . MET A 1 80 ? 15.132 -6.969 -17.956 1.00 90.06 80 MET A N 1
ATOM 617 C CA . MET A 1 80 ? 13.998 -7.862 -17.742 1.00 90.06 80 MET A CA 1
ATOM 618 C C . MET A 1 80 ? 12.710 -7.047 -17.620 1.00 90.06 80 MET A C 1
ATOM 620 O O . MET A 1 80 ? 12.722 -5.889 -17.195 1.00 90.06 80 MET A O 1
ATOM 624 N N . THR A 1 81 ? 11.590 -7.675 -17.962 1.00 87.50 81 THR A N 1
ATOM 625 C CA . THR A 1 81 ? 10.259 -7.086 -17.816 1.00 87.50 81 THR A CA 1
ATOM 626 C C . THR A 1 81 ? 9.670 -7.534 -16.488 1.00 87.50 81 THR A C 1
ATOM 628 O O . THR A 1 81 ? 9.470 -8.728 -16.270 1.00 87.50 81 THR A O 1
ATOM 631 N N . LEU A 1 82 ? 9.379 -6.585 -15.604 1.00 81.62 82 LEU A N 1
ATOM 632 C CA . LEU A 1 82 ? 8.605 -6.852 -14.398 1.00 81.62 82 LEU A CA 1
ATOM 633 C C . LEU A 1 82 ? 7.114 -6.943 -14.738 1.00 81.62 82 LEU A C 1
ATOM 635 O O . LEU A 1 82 ? 6.640 -6.357 -15.715 1.00 81.62 82 LEU A O 1
ATOM 639 N N . ALA A 1 83 ? 6.361 -7.677 -13.924 1.00 75.25 83 ALA A N 1
ATOM 640 C CA . ALA A 1 83 ? 4.913 -7.727 -14.061 1.00 75.25 83 ALA A CA 1
ATOM 641 C C . ALA A 1 83 ? 4.310 -6.313 -13.897 1.00 75.25 83 ALA A C 1
ATOM 643 O O . ALA A 1 83 ? 4.836 -5.481 -13.156 1.00 75.25 83 ALA A O 1
ATOM 644 N N . ASN A 1 84 ? 3.250 -6.001 -14.651 1.00 63.41 84 ASN A N 1
ATOM 645 C CA . ASN A 1 84 ? 2.708 -4.635 -14.735 1.00 63.41 84 ASN A CA 1
ATOM 646 C C . ASN A 1 84 ? 2.205 -4.099 -13.382 1.00 63.41 84 ASN A C 1
ATOM 648 O O . ASN A 1 84 ? 2.222 -2.894 -13.149 1.00 63.41 84 ASN A O 1
ATOM 652 N N . ASP A 1 85 ? 1.779 -4.987 -12.496 1.00 57.88 85 ASP A N 1
ATOM 653 C CA . ASP A 1 85 ? 1.383 -4.734 -11.109 1.00 57.88 85 ASP A CA 1
ATOM 654 C C . ASP A 1 85 ? 2.562 -4.386 -10.183 1.00 57.88 85 ASP A C 1
ATOM 656 O O . ASP A 1 85 ? 2.357 -3.786 -9.131 1.00 57.88 85 ASP A O 1
ATOM 660 N N . LEU A 1 86 ? 3.799 -4.681 -10.593 1.00 55.50 86 LEU A N 1
ATOM 661 C CA . LEU A 1 86 ? 5.033 -4.280 -9.908 1.00 55.50 86 LEU A CA 1
ATOM 662 C C . LEU A 1 86 ? 5.584 -2.927 -10.405 1.00 55.50 86 LEU A C 1
ATOM 664 O O . LEU A 1 86 ? 6.657 -2.507 -9.966 1.00 55.50 86 LEU A O 1
ATOM 668 N N . CYS A 1 87 ? 4.879 -2.225 -11.308 1.00 54.31 87 CYS A N 1
ATOM 669 C CA . CYS A 1 87 ? 5.246 -0.876 -11.756 1.00 54.31 87 CYS A CA 1
ATOM 670 C C . CYS A 1 87 ? 5.155 0.140 -10.609 1.00 54.31 87 CYS A C 1
ATOM 672 O O . CYS A 1 87 ? 4.141 0.820 -10.449 1.00 54.31 87 CYS A O 1
ATOM 674 N N . VAL A 1 88 ? 6.233 0.329 -9.853 1.00 51.47 88 VAL A N 1
ATOM 675 C CA . VAL A 1 88 ? 6.376 1.520 -9.007 1.00 51.47 88 VAL A CA 1
ATOM 676 C C . VAL A 1 88 ? 6.772 2.677 -9.921 1.00 51.47 88 VAL A C 1
ATOM 678 O O . VAL A 1 88 ? 7.945 2.858 -10.251 1.00 51.47 88 VAL A O 1
ATOM 681 N N . THR A 1 89 ? 5.788 3.429 -10.415 1.00 48.06 89 THR A N 1
ATOM 682 C CA . THR A 1 89 ? 6.084 4.622 -11.214 1.00 48.06 89 THR A CA 1
ATOM 683 C C . THR A 1 89 ? 6.716 5.684 -10.318 1.00 48.06 89 THR A C 1
ATOM 685 O O . THR A 1 89 ? 6.331 5.847 -9.163 1.00 48.06 89 THR A O 1
ATOM 688 N N . LYS A 1 90 ? 7.707 6.409 -10.843 1.00 42.12 90 LYS A N 1
ATOM 689 C CA . LYS A 1 90 ? 8.449 7.444 -10.104 1.00 42.12 90 LYS A CA 1
ATOM 690 C C . LYS A 1 90 ? 7.540 8.572 -9.585 1.00 42.12 90 LYS A C 1
ATOM 692 O O . LYS A 1 90 ? 7.885 9.217 -8.601 1.00 42.12 90 LYS A O 1
ATOM 697 N N . ASP A 1 91 ? 6.384 8.754 -10.229 1.00 41.81 91 ASP A N 1
ATOM 698 C CA . ASP A 1 91 ? 5.380 9.771 -9.899 1.00 41.81 91 ASP A CA 1
ATOM 699 C C . ASP A 1 91 ? 4.237 9.237 -9.019 1.00 41.81 91 ASP A C 1
ATOM 701 O O . ASP A 1 91 ? 3.501 10.014 -8.411 1.00 41.81 91 ASP A O 1
ATOM 705 N N . THR A 1 92 ? 4.109 7.915 -8.864 1.00 44.72 92 THR A N 1
ATOM 706 C CA . THR A 1 92 ? 3.350 7.341 -7.753 1.00 44.72 92 THR A CA 1
ATOM 707 C C . THR A 1 92 ? 4.281 7.270 -6.556 1.00 44.72 92 THR A C 1
ATOM 709 O O . THR A 1 92 ? 5.023 6.305 -6.387 1.00 44.72 92 THR A O 1
ATOM 712 N N . ASN A 1 93 ? 4.216 8.274 -5.682 1.00 42.06 93 ASN A N 1
ATOM 713 C CA . ASN A 1 93 ? 4.631 8.135 -4.285 1.00 42.06 93 ASN A CA 1
ATOM 714 C C . ASN A 1 93 ? 3.721 7.097 -3.589 1.00 42.06 93 ASN A C 1
ATOM 716 O O . ASN A 1 93 ? 2.972 7.415 -2.669 1.00 42.06 93 ASN A O 1
ATOM 720 N N . THR A 1 94 ? 3.748 5.838 -4.028 1.00 47.47 94 THR A N 1
ATOM 721 C CA . THR A 1 94 ? 3.178 4.695 -3.313 1.00 47.47 94 THR A CA 1
ATOM 722 C C . THR A 1 94 ? 4.122 4.356 -2.170 1.00 47.47 94 THR A C 1
ATOM 724 O O . THR A 1 94 ? 4.790 3.327 -2.154 1.00 47.47 94 THR A O 1
ATOM 727 N N . ILE A 1 95 ? 4.212 5.265 -1.200 1.00 53.41 95 ILE A N 1
ATOM 728 C CA . ILE A 1 95 ? 4.653 4.895 0.138 1.00 53.41 95 ILE A CA 1
ATOM 729 C C . ILE A 1 95 ? 3.575 3.934 0.637 1.00 53.41 95 ILE A C 1
ATOM 731 O O . ILE A 1 95 ? 2.430 4.346 0.830 1.00 53.41 95 ILE A O 1
ATOM 735 N N . MET A 1 96 ? 3.912 2.649 0.778 1.00 56.84 96 MET A N 1
ATOM 736 C CA . MET A 1 96 ? 3.021 1.696 1.437 1.00 56.84 96 MET A CA 1
ATOM 737 C C . MET A 1 96 ? 2.715 2.238 2.834 1.00 56.84 96 MET A C 1
ATOM 739 O O . MET A 1 96 ? 3.608 2.338 3.671 1.00 56.84 96 MET A O 1
ATOM 743 N N . GLN A 1 97 ? 1.460 2.629 3.067 1.00 64.06 97 GLN A N 1
ATOM 744 C CA . GLN A 1 97 ? 1.034 3.191 4.355 1.00 64.06 97 GLN A CA 1
ATOM 745 C C . GLN A 1 97 ? 0.984 2.121 5.448 1.00 64.06 97 GLN A C 1
ATOM 747 O O . GLN A 1 97 ? 1.084 2.423 6.632 1.00 64.06 97 GLN A O 1
ATOM 752 N N . SER A 1 98 ? 0.875 0.852 5.051 1.00 74.62 98 SER A N 1
ATOM 753 C CA . SER A 1 98 ? 0.907 -0.283 5.957 1.00 74.62 98 SER A CA 1
ATOM 754 C C . SER A 1 98 ? 1.349 -1.560 5.247 1.00 74.62 98 SER A C 1
ATOM 756 O O . SER A 1 98 ? 1.070 -1.740 4.062 1.00 74.62 98 SER A O 1
ATOM 758 N N . ASN A 1 99 ? 1.982 -2.460 6.002 1.00 83.88 99 ASN A N 1
ATOM 759 C CA . ASN A 1 99 ? 2.247 -3.844 5.598 1.00 83.88 99 ASN A CA 1
ATOM 760 C C . ASN A 1 99 ? 1.140 -4.810 6.062 1.00 83.88 99 ASN A C 1
ATOM 762 O O . ASN A 1 99 ? 1.257 -6.017 5.858 1.00 83.88 99 ASN A O 1
ATOM 766 N N . PHE A 1 100 ? 0.086 -4.301 6.710 1.00 89.06 100 PHE A N 1
ATOM 767 C CA . PHE A 1 100 ? -1.046 -5.107 7.150 1.00 89.06 100 PHE A CA 1
ATOM 768 C C . PHE A 1 100 ? -2.119 -5.232 6.064 1.00 89.06 100 PHE A C 1
ATOM 770 O O . PHE A 1 100 ? -2.317 -4.321 5.261 1.00 89.06 100 PHE A O 1
ATOM 777 N N . PHE A 1 101 ? -2.854 -6.344 6.066 1.00 89.06 101 PHE A N 1
ATOM 778 C CA . PHE A 1 101 ? -3.934 -6.610 5.111 1.00 89.06 101 PHE A CA 1
ATOM 779 C C . PHE A 1 101 ? -5.151 -7.273 5.770 1.00 89.06 101 PHE A C 1
ATOM 781 O O . PHE A 1 101 ? -5.074 -7.866 6.845 1.00 89.06 101 PHE A O 1
ATOM 788 N N . VAL A 1 102 ? -6.311 -7.163 5.118 1.00 90.62 102 VAL A N 1
ATOM 789 C CA . VAL A 1 102 ? -7.557 -7.798 5.579 1.00 90.62 102 VAL A CA 1
ATOM 790 C C . VAL A 1 102 ? -7.390 -9.325 5.608 1.00 90.62 102 VAL A C 1
ATOM 792 O O . VAL A 1 102 ? -6.766 -9.909 4.728 1.00 90.62 102 VAL A O 1
ATOM 795 N N . ASN A 1 103 ? -7.964 -9.967 6.622 1.00 93.31 103 ASN A N 1
ATOM 796 C CA . ASN A 1 103 ? -7.841 -11.375 7.014 1.00 93.31 103 ASN A CA 1
ATOM 797 C C . ASN A 1 103 ? -6.483 -11.775 7.621 1.00 93.31 103 ASN A C 1
ATOM 799 O O . ASN A 1 103 ? -6.251 -12.944 7.939 1.00 93.31 103 ASN A O 1
ATOM 803 N N . GLN A 1 104 ? -5.570 -10.824 7.838 1.00 93.88 104 GLN A N 1
ATOM 804 C CA . GLN A 1 104 ? -4.342 -11.093 8.580 1.00 93.88 104 GLN A CA 1
ATOM 805 C C . GLN A 1 104 ? -4.631 -11.245 10.077 1.00 93.88 104 GLN A C 1
ATOM 807 O O . GLN A 1 104 ? -5.367 -10.456 10.675 1.00 93.88 104 GLN A O 1
ATOM 812 N N . LYS A 1 105 ? -4.006 -12.247 10.704 1.00 96.69 105 LYS A N 1
ATOM 813 C CA . LYS A 1 105 ? -4.012 -12.417 12.162 1.00 96.69 105 LYS A CA 1
ATOM 814 C C . LYS A 1 105 ? -2.928 -11.540 12.776 1.00 96.69 105 LYS A C 1
ATOM 816 O O . LYS A 1 105 ? -1.771 -11.646 12.386 1.00 96.69 105 LYS A O 1
ATOM 821 N N . VAL A 1 106 ? -3.310 -10.720 13.745 1.00 96.75 106 VAL A N 1
ATOM 822 C CA . VAL A 1 106 ? -2.431 -9.767 14.429 1.00 96.75 106 VAL A CA 1
ATOM 823 C C . VAL A 1 106 ? -2.658 -9.799 15.935 1.00 96.75 106 VAL A C 1
ATOM 825 O O . VAL A 1 106 ? -3.649 -10.351 16.429 1.00 96.75 106 VAL A O 1
ATOM 828 N N . TYR A 1 107 ? -1.726 -9.199 16.665 1.00 96.88 107 TYR A N 1
ATOM 829 C CA . TYR A 1 107 ? -1.724 -9.115 18.116 1.00 96.88 107 TYR A CA 1
ATOM 830 C C . TYR A 1 107 ? -1.781 -7.662 18.569 1.00 96.88 107 TYR A C 1
ATOM 832 O O . TYR A 1 107 ? -1.200 -6.784 17.944 1.00 96.88 107 TYR A O 1
ATOM 840 N N . THR A 1 108 ? -2.480 -7.402 19.667 1.00 95.25 108 THR A N 1
ATOM 841 C CA . THR A 1 108 ? -2.569 -6.073 20.280 1.00 95.25 108 THR A CA 1
ATOM 842 C C . THR A 1 108 ? -2.725 -6.204 21.790 1.00 95.25 108 THR A C 1
ATOM 844 O O . THR A 1 108 ? -3.100 -7.266 22.294 1.00 95.25 108 THR A O 1
ATOM 847 N N . MET A 1 109 ? -2.482 -5.121 22.521 1.00 93.75 109 MET A N 1
ATOM 848 C CA . MET A 1 109 ? -2.859 -5.024 23.928 1.00 93.75 109 MET A CA 1
ATOM 849 C C . MET A 1 109 ? -4.287 -4.511 24.063 1.00 93.75 109 MET A C 1
ATOM 851 O O . MET A 1 109 ? -4.679 -3.526 23.440 1.00 93.75 109 MET A O 1
ATOM 855 N N . HIS A 1 110 ? -5.081 -5.162 24.905 1.00 90.94 110 HIS A N 1
ATOM 856 C CA . HIS A 1 110 ? -6.405 -4.698 25.307 1.00 90.94 110 HIS A CA 1
ATOM 857 C C . HIS A 1 110 ? -6.624 -5.015 26.779 1.00 90.94 110 HIS A C 1
ATOM 859 O O . HIS A 1 110 ? -6.407 -6.152 27.184 1.00 90.94 110 HIS A O 1
ATOM 865 N N . GLU A 1 111 ? -7.037 -4.029 27.580 1.00 90.06 111 GLU A N 1
ATOM 866 C CA . GLU A 1 111 ? -7.339 -4.243 29.006 1.00 90.06 111 GLU A CA 1
ATOM 867 C C . GLU A 1 111 ? -6.214 -4.994 29.752 1.00 90.06 111 GLU A C 1
ATOM 869 O O . GLU A 1 111 ? -6.453 -5.931 30.515 1.00 90.06 111 GLU A O 1
ATOM 874 N N . ASN A 1 112 ? -4.958 -4.607 29.491 1.00 89.19 112 ASN A N 1
ATOM 875 C CA . ASN A 1 112 ? -3.744 -5.229 30.041 1.00 89.19 112 ASN A CA 1
ATOM 876 C C . ASN A 1 112 ? -3.540 -6.714 29.682 1.00 89.19 112 ASN A C 1
ATOM 878 O O . ASN A 1 112 ? -2.780 -7.417 30.348 1.00 89.19 112 ASN A O 1
ATOM 882 N N . LYS A 1 113 ? -4.184 -7.203 28.621 1.00 91.38 113 LYS A N 1
ATOM 883 C CA . LYS A 1 113 ? -4.010 -8.559 28.094 1.00 91.38 113 LYS A CA 1
ATOM 884 C C . LYS A 1 113 ? -3.580 -8.510 26.636 1.00 91.38 113 LYS A C 1
ATOM 886 O O . LYS A 1 113 ? -4.084 -7.706 25.854 1.00 91.38 113 LYS A O 1
ATOM 891 N N . ILE A 1 114 ? -2.683 -9.422 26.268 1.00 93.38 114 ILE A N 1
ATOM 892 C CA . ILE A 1 114 ? -2.366 -9.672 24.864 1.00 93.38 114 ILE A CA 1
ATOM 893 C C . ILE A 1 114 ? -3.565 -10.369 24.237 1.00 93.38 114 ILE A C 1
ATOM 895 O O . ILE A 1 114 ? -3.998 -11.426 24.703 1.00 93.38 114 ILE A O 1
ATOM 899 N N . MET A 1 115 ? -4.071 -9.786 23.164 1.00 94.12 115 MET A N 1
ATOM 900 C CA . MET A 1 115 ? -5.169 -10.326 22.388 1.00 94.12 115 MET A CA 1
ATOM 901 C C . MET A 1 115 ? -4.741 -10.602 20.961 1.00 94.12 115 MET A C 1
ATOM 903 O O . MET A 1 115 ? -3.947 -9.865 20.384 1.00 94.12 115 MET A O 1
ATOM 907 N N . LYS A 1 116 ? -5.324 -11.658 20.397 1.00 95.88 116 LYS A N 1
ATOM 908 C CA . LYS A 1 116 ? -5.235 -11.999 18.984 1.00 95.88 116 LYS A CA 1
ATOM 909 C C . LYS A 1 116 ? -6.538 -11.618 18.293 1.00 95.88 116 LYS A C 1
ATOM 911 O O . LYS A 1 116 ? -7.624 -11.864 18.826 1.00 95.88 116 LYS A O 1
ATOM 916 N N . GLY A 1 117 ? -6.425 -11.045 17.107 1.00 95.62 117 GLY A N 1
ATOM 917 C CA . GLY A 1 117 ? -7.566 -10.719 16.267 1.00 95.62 117 GLY A CA 1
ATOM 918 C C . GLY A 1 117 ? -7.239 -10.884 14.793 1.00 95.62 117 GLY A C 1
ATOM 919 O O . GLY A 1 117 ? -6.075 -10.923 14.403 1.00 95.62 117 GLY A O 1
ATOM 920 N N . GLU A 1 118 ? -8.279 -11.005 13.984 1.00 96.75 118 GLU A N 1
ATOM 921 C CA . GLU A 1 118 ? -8.188 -11.002 12.527 1.00 96.75 118 GLU A CA 1
ATOM 922 C C . GLU A 1 118 ? -8.656 -9.648 11.998 1.00 96.75 118 GLU A C 1
ATOM 924 O O . GLU A 1 118 ? -9.724 -9.173 12.387 1.00 96.75 118 GLU A O 1
ATOM 929 N N . ILE A 1 119 ? -7.868 -9.011 11.135 1.00 94.69 119 ILE A N 1
ATOM 930 C CA . ILE A 1 119 ? -8.242 -7.734 10.523 1.00 94.69 119 ILE A CA 1
ATOM 931 C C . ILE A 1 119 ? -9.432 -7.976 9.598 1.00 94.69 119 ILE A C 1
ATOM 933 O O . ILE A 1 119 ? -9.291 -8.636 8.580 1.00 94.69 119 ILE A O 1
ATOM 937 N N . ILE A 1 120 ? -10.598 -7.420 9.906 1.00 93.19 120 ILE A N 1
ATOM 938 C CA . ILE A 1 120 ? -11.778 -7.507 9.025 1.00 93.19 120 ILE A CA 1
ATOM 939 C C . ILE A 1 120 ? -12.023 -6.220 8.238 1.00 93.19 120 ILE A C 1
ATOM 941 O O . ILE A 1 120 ? -12.766 -6.215 7.261 1.00 93.19 120 ILE A O 1
ATOM 945 N N . TYR A 1 121 ? -11.402 -5.125 8.667 1.00 87.06 121 TYR A N 1
ATOM 946 C CA . TYR A 1 121 ? -11.474 -3.828 8.017 1.00 87.06 121 TYR A CA 1
ATOM 947 C C . TYR A 1 121 ? -10.160 -3.087 8.249 1.00 87.06 121 TYR A C 1
ATOM 949 O O . TYR A 1 121 ? -9.623 -3.116 9.358 1.00 87.06 121 TYR A O 1
ATOM 957 N N . LEU A 1 122 ? -9.669 -2.426 7.206 1.00 85.12 122 LEU A N 1
ATOM 958 C CA . LEU A 1 122 ? -8.439 -1.647 7.201 1.00 85.12 122 LEU A CA 1
ATOM 959 C C . LEU A 1 122 ? -8.728 -0.312 6.516 1.00 85.12 122 LEU A C 1
ATOM 961 O O . LEU A 1 122 ? -9.138 -0.288 5.356 1.00 85.12 122 LEU A O 1
ATOM 965 N N . SER A 1 123 ? -8.500 0.783 7.231 1.00 78.62 123 SER A N 1
ATOM 966 C CA . SER A 1 123 ? -8.542 2.133 6.683 1.00 78.62 123 SER A CA 1
ATOM 967 C C . SER A 1 123 ? -7.136 2.696 6.670 1.00 78.62 123 SER A C 1
ATOM 969 O O . SER A 1 123 ? -6.564 2.970 7.723 1.00 78.62 123 SER A O 1
ATOM 971 N N . LEU A 1 124 ? -6.608 2.868 5.462 1.00 74.94 124 LEU A N 1
ATOM 972 C CA . LEU A 1 124 ? -5.381 3.609 5.194 1.00 74.94 124 LEU A CA 1
ATOM 973 C C . LEU A 1 124 ? -5.804 5.020 4.822 1.00 74.94 124 LEU A C 1
ATOM 975 O O . LEU A 1 124 ? -6.028 5.359 3.658 1.00 74.94 124 LEU A O 1
ATOM 979 N N . SER A 1 125 ? -6.092 5.787 5.859 1.00 59.41 125 SER A N 1
ATOM 980 C CA . SER A 1 125 ? -6.670 7.110 5.747 1.00 59.41 125 SER A CA 1
ATOM 981 C C . SER A 1 125 ? -5.665 8.139 6.224 1.00 59.41 125 SER A C 1
ATOM 983 O O . SER A 1 125 ? -5.981 8.900 7.134 1.00 59.41 125 SER A O 1
ATOM 985 N N . ARG A 1 126 ? -4.502 8.233 5.559 1.00 56.47 126 ARG A N 1
ATOM 986 C CA . ARG A 1 126 ? -4.122 9.454 4.811 1.00 56.47 126 ARG A CA 1
ATOM 987 C C . ARG A 1 126 ? -2.672 9.481 4.345 1.00 56.47 126 ARG A C 1
ATOM 989 O O . ARG A 1 126 ? -1.740 9.179 5.076 1.00 56.47 126 ARG A O 1
ATOM 996 N N . GLY A 1 127 ? -2.474 10.003 3.131 1.00 49.12 127 GLY A N 1
ATOM 997 C CA . GLY A 1 127 ? -1.282 10.789 2.800 1.00 49.12 127 GLY A CA 1
ATOM 998 C C . GLY A 1 127 ? -1.386 12.194 3.410 1.00 49.12 127 GLY A C 1
ATOM 999 O O . GLY A 1 127 ? -2.481 12.704 3.625 1.00 49.12 127 GLY A O 1
ATOM 1000 N N . ASN A 1 128 ? -0.252 12.836 3.688 1.00 48.47 128 ASN A N 1
ATOM 1001 C CA . ASN A 1 128 ? -0.156 14.116 4.414 1.00 48.47 128 ASN A CA 1
ATOM 1002 C C . ASN A 1 128 ? -0.790 15.346 3.715 1.00 48.47 128 ASN A C 1
ATOM 1004 O O . ASN A 1 128 ? -0.585 16.475 4.171 1.00 48.47 128 ASN A O 1
ATOM 1008 N N . SER A 1 129 ? -1.526 15.191 2.609 1.00 48.75 129 SER A N 1
ATOM 1009 C CA . SER A 1 129 ? -2.053 16.330 1.861 1.00 48.75 129 SER A CA 1
ATOM 1010 C C . SER A 1 129 ? -3.351 16.860 2.484 1.00 48.75 129 SER A C 1
ATOM 1012 O O . SER A 1 129 ? -4.358 16.170 2.639 1.00 48.75 129 SER A O 1
ATOM 1014 N N . LYS A 1 130 ? -3.338 18.146 2.853 1.00 53.59 130 LYS A N 1
ATOM 1015 C CA . LYS A 1 130 ? -4.534 18.934 3.197 1.00 53.59 130 LYS A CA 1
ATOM 1016 C C . LYS A 1 130 ? -5.321 19.287 1.923 1.00 53.59 130 LYS A C 1
ATOM 1018 O O . LYS A 1 130 ? -5.647 20.449 1.707 1.00 53.59 130 LYS A O 1
ATOM 1023 N N . GLU A 1 131 ? -5.554 18.314 1.049 1.00 58.97 131 GLU A N 1
ATOM 1024 C CA . GLU A 1 131 ? -6.185 18.542 -0.250 1.00 58.97 131 GLU A CA 1
ATOM 1025 C C . GLU A 1 131 ? -7.674 18.885 -0.124 1.00 58.97 131 GLU A C 1
ATOM 1027 O O . GLU A 1 131 ? -8.410 18.348 0.711 1.00 58.97 131 GLU A O 1
ATOM 1032 N N . GLU A 1 132 ? -8.118 19.783 -1.001 1.00 58.53 132 GLU A N 1
ATOM 1033 C CA . GLU A 1 132 ? -9.483 20.313 -1.084 1.00 58.53 132 GLU A CA 1
ATOM 1034 C C . GLU A 1 132 ? -10.538 19.203 -1.229 1.00 58.53 132 GLU A C 1
ATOM 1036 O O . GLU A 1 132 ? -11.605 19.280 -0.617 1.00 58.53 132 GLU A O 1
ATOM 1041 N N . ALA A 1 133 ? -10.215 18.119 -1.944 1.00 59.56 133 ALA A N 1
ATOM 1042 C CA . ALA A 1 133 ? -11.108 16.979 -2.156 1.00 59.56 133 ALA A CA 1
ATOM 1043 C C . ALA A 1 133 ? -11.459 16.235 -0.854 1.00 59.56 133 ALA A C 1
ATOM 1045 O O . ALA A 1 133 ? -12.606 15.83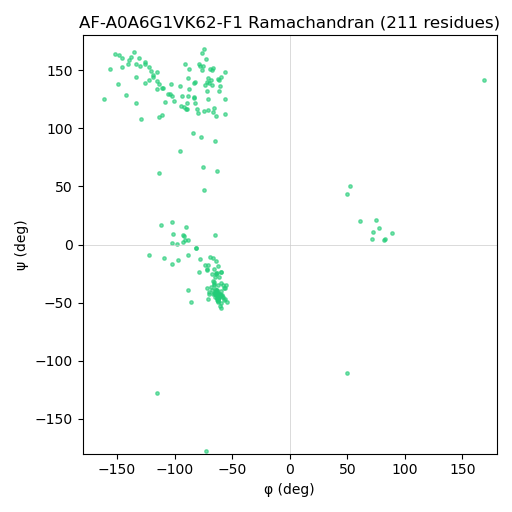9 -0.640 1.00 59.56 133 ALA A O 1
ATOM 1046 N N . HIS A 1 134 ? -10.495 16.078 0.057 1.00 63.78 134 HIS A N 1
ATOM 1047 C CA . HIS A 1 134 ? -10.739 15.403 1.328 1.00 63.78 134 HIS A CA 1
ATOM 1048 C C . HIS A 1 134 ? -11.591 16.266 2.271 1.00 63.78 134 HIS A C 1
ATOM 1050 O O . HIS A 1 134 ? -12.482 15.767 2.961 1.00 63.78 134 HIS A O 1
ATOM 1056 N N . ASN A 1 135 ? -11.363 17.580 2.264 1.00 66.69 135 ASN A N 1
ATOM 1057 C CA . ASN A 1 135 ? -12.186 18.521 3.020 1.00 66.69 135 ASN A CA 1
ATOM 1058 C C . ASN A 1 135 ? -13.621 18.590 2.489 1.00 66.69 135 ASN A C 1
ATOM 1060 O O . ASN A 1 135 ? -14.541 18.756 3.287 1.00 66.69 135 ASN A O 1
ATOM 1064 N N . ALA A 1 136 ? -13.823 18.404 1.181 1.00 68.19 136 ALA A N 1
ATOM 1065 C CA . ALA A 1 136 ? -15.154 18.303 0.594 1.00 68.19 136 ALA A CA 1
ATOM 1066 C C . ALA A 1 136 ? -15.922 17.075 1.121 1.00 68.19 136 ALA A C 1
ATOM 1068 O O . ALA A 1 136 ? -17.062 17.220 1.561 1.00 68.19 136 ALA A O 1
ATOM 1069 N N . LEU A 1 137 ? -15.287 15.895 1.168 1.00 70.19 137 LEU A N 1
ATOM 1070 C CA . LEU A 1 137 ? -15.903 14.678 1.717 1.00 70.19 137 LEU A CA 1
ATOM 1071 C C . LEU A 1 137 ? -16.242 14.822 3.207 1.00 70.19 137 LEU A C 1
ATOM 1073 O O . LEU A 1 137 ? -17.359 14.515 3.624 1.00 70.19 137 LEU A O 1
ATOM 1077 N N . LEU A 1 138 ? -15.294 15.310 4.014 1.00 72.25 138 LEU A N 1
ATOM 1078 C CA . LEU A 1 138 ? -15.539 15.548 5.440 1.00 72.25 138 LEU A CA 1
ATOM 1079 C C . LEU A 1 138 ? -16.629 16.602 5.665 1.00 72.25 138 LEU A C 1
ATOM 1081 O O . LEU A 1 138 ? -17.406 16.478 6.609 1.00 72.25 138 LEU A O 1
ATOM 1085 N N . GLY A 1 139 ? -16.704 17.616 4.800 1.00 71.44 139 GLY A N 1
ATOM 1086 C CA . GLY A 1 139 ? -17.754 18.629 4.825 1.00 71.44 139 GLY A CA 1
ATOM 1087 C C . GLY A 1 139 ? -19.146 18.057 4.560 1.00 71.44 139 GLY A C 1
ATOM 1088 O O . GLY A 1 139 ? -20.073 18.393 5.293 1.00 71.44 139 GLY A O 1
ATOM 1089 N N . ASP A 1 140 ? -19.288 17.163 3.581 1.00 77.31 140 ASP A N 1
ATOM 1090 C CA . ASP A 1 140 ? -20.551 16.462 3.297 1.00 77.31 140 ASP A CA 1
ATOM 1091 C C . ASP A 1 140 ? -20.970 15.543 4.461 1.00 77.31 140 ASP A C 1
ATOM 1093 O O . ASP A 1 140 ? -22.126 15.554 4.892 1.00 77.31 140 ASP A O 1
ATOM 1097 N N . MET A 1 141 ? -20.021 14.804 5.049 1.00 77.31 141 MET A N 1
ATOM 1098 C CA . MET A 1 141 ? -20.277 13.999 6.252 1.00 77.31 141 MET A CA 1
ATOM 1099 C C . MET A 1 141 ? -20.707 14.866 7.444 1.00 77.31 141 MET A C 1
ATOM 1101 O O . MET A 1 141 ? -21.650 14.510 8.154 1.00 77.31 141 MET A O 1
ATOM 1105 N N . ALA A 1 142 ? -20.042 16.007 7.653 1.00 77.31 142 ALA A N 1
ATOM 1106 C CA . ALA A 1 142 ? -20.365 16.957 8.712 1.00 77.31 142 ALA A CA 1
ATOM 1107 C C . ALA A 1 142 ? -21.784 17.521 8.563 1.00 77.31 142 ALA A C 1
ATOM 1109 O O . ALA A 1 142 ? -22.532 17.549 9.540 1.00 77.31 142 ALA A O 1
ATOM 1110 N N . GLU A 1 143 ? -22.179 17.919 7.352 1.00 77.31 143 GLU A N 1
ATOM 1111 C CA . GLU A 1 143 ? -23.528 18.417 7.066 1.00 77.31 143 GLU A CA 1
ATOM 1112 C C . GLU A 1 143 ? -24.596 17.353 7.318 1.00 77.31 143 GLU A C 1
ATOM 1114 O O . GLU A 1 143 ? -25.563 17.609 8.040 1.00 77.31 143 GLU A O 1
ATOM 1119 N N . LYS A 1 144 ? -24.402 16.136 6.797 1.00 81.19 144 LYS A N 1
ATOM 1120 C CA . LYS A 1 144 ? -25.332 15.016 7.010 1.00 81.19 144 LYS A CA 1
ATOM 1121 C C . LYS A 1 144 ? -25.506 14.698 8.492 1.00 81.19 144 LYS A C 1
ATOM 1123 O O . LYS A 1 144 ? -26.638 14.534 8.950 1.00 81.19 144 LYS A O 1
ATOM 1128 N N . LEU A 1 145 ? -24.408 14.652 9.247 1.00 79.75 145 LEU A N 1
ATOM 1129 C CA . LEU A 1 145 ? -24.442 14.398 10.686 1.00 79.75 145 LEU A CA 1
ATOM 1130 C C . LEU A 1 145 ? -25.149 15.529 11.442 1.00 79.75 145 LEU A C 1
ATOM 1132 O O . LEU A 1 145 ? -25.993 15.261 12.297 1.00 79.75 145 LEU A O 1
ATOM 1136 N N . TYR A 1 146 ? -24.839 16.783 11.113 1.00 77.25 146 TYR A N 1
ATOM 1137 C CA . TYR A 1 146 ? -25.439 17.953 11.747 1.00 77.25 146 TYR A CA 1
ATOM 1138 C C . TYR A 1 146 ? -26.950 18.019 11.516 1.00 77.25 146 TYR A C 1
ATOM 1140 O O . TYR A 1 146 ? -27.712 18.206 12.467 1.00 77.25 146 TYR A O 1
ATOM 1148 N N . TYR A 1 147 ? -27.401 17.814 10.275 1.00 77.88 147 TYR A N 1
ATOM 1149 C CA . TYR A 1 147 ? -28.827 17.790 9.960 1.00 77.88 147 TYR A CA 1
ATOM 1150 C C . TYR A 1 147 ? -29.538 16.620 10.630 1.00 77.88 147 TYR A C 1
ATOM 1152 O O . TYR A 1 147 ? -30.621 16.821 11.173 1.00 77.88 147 TYR A O 1
ATOM 1160 N N . PHE A 1 148 ? -28.931 15.429 10.646 1.00 77.19 148 PHE A N 1
ATOM 1161 C CA . PHE A 1 148 ? -29.498 14.267 11.325 1.00 77.19 148 PHE A CA 1
ATOM 1162 C C . PHE A 1 148 ? -29.677 14.534 12.822 1.00 77.19 148 PHE A C 1
ATOM 1164 O O . PHE A 1 148 ? -30.791 14.442 13.330 1.00 77.19 148 PHE A O 1
ATOM 1171 N N . ILE A 1 149 ? -28.611 14.930 13.521 1.00 76.31 149 ILE A N 1
ATOM 1172 C CA . ILE A 1 149 ? -28.650 15.211 14.961 1.00 76.31 149 ILE A CA 1
ATOM 1173 C C . ILE A 1 149 ? -29.636 16.346 15.245 1.00 76.31 149 ILE A C 1
ATOM 1175 O O . ILE A 1 149 ? -30.561 16.185 16.043 1.00 76.31 149 ILE A O 1
ATOM 1179 N N . GLY A 1 150 ? -29.493 17.487 14.573 1.00 76.31 150 GLY A N 1
ATOM 1180 C CA . GLY A 1 150 ? -30.337 18.637 14.863 1.00 76.31 150 GLY A CA 1
ATOM 1181 C C . GLY A 1 150 ? -31.803 18.433 14.484 1.00 76.31 150 GLY A C 1
ATOM 1182 O O . GLY A 1 150 ? -32.653 19.004 15.157 1.00 76.31 150 GLY A O 1
ATOM 1183 N N . PHE A 1 151 ? -32.141 17.571 13.521 1.00 75.56 151 PHE A N 1
ATOM 1184 C CA . PHE A 1 151 ? -33.533 17.179 13.267 1.00 75.56 151 PHE A CA 1
ATOM 1185 C C . PHE A 1 151 ? -34.186 16.556 14.510 1.00 75.56 151 PHE A C 1
ATOM 1187 O O . PHE A 1 151 ? -35.293 16.948 14.884 1.00 75.56 151 PHE A O 1
ATOM 1194 N N . TYR A 1 152 ? -33.492 15.647 15.204 1.00 71.50 152 TYR A N 1
ATOM 1195 C CA . TYR A 1 152 ? -34.009 15.031 16.433 1.00 71.50 152 TYR A CA 1
ATOM 1196 C C . TYR A 1 152 ? -34.062 16.015 17.605 1.00 71.50 152 TYR A C 1
ATOM 1198 O O . TYR A 1 152 ? -35.050 16.043 18.334 1.00 71.50 152 TYR A O 1
ATOM 1206 N N . PHE A 1 153 ? -33.044 16.863 17.767 1.00 71.38 153 PHE A N 1
ATOM 1207 C CA . PHE A 1 153 ? -32.990 17.824 18.877 1.00 71.38 153 PHE A CA 1
ATOM 1208 C C . PHE A 1 153 ? -33.879 19.061 18.685 1.00 71.38 153 PHE A C 1
ATOM 1210 O O . PHE A 1 153 ? -34.120 19.795 19.641 1.00 71.38 153 PHE A O 1
ATOM 1217 N N . THR A 1 154 ? -34.398 19.295 17.479 1.00 74.06 154 THR A N 1
ATOM 1218 C CA . THR A 1 154 ? -35.299 20.422 17.184 1.00 74.06 154 THR A CA 1
ATOM 1219 C C . THR A 1 154 ? -36.732 19.987 16.862 1.00 74.06 154 THR A C 1
ATOM 1221 O O . THR A 1 154 ? -37.506 20.782 16.323 1.00 74.06 154 THR A O 1
ATOM 1224 N N . ASN A 1 155 ? -37.110 18.747 17.211 1.00 71.81 155 ASN A N 1
ATOM 1225 C CA . ASN A 1 155 ? -38.434 18.170 16.945 1.00 71.81 155 ASN A CA 1
ATOM 1226 C C . ASN A 1 155 ? -38.851 18.283 15.466 1.00 71.81 155 ASN A C 1
ATOM 1228 O O . ASN A 1 155 ? -39.943 18.751 15.139 1.00 71.81 155 ASN A O 1
ATOM 1232 N N . GLY A 1 156 ? -37.969 17.860 14.563 1.00 66.06 156 GLY A N 1
ATOM 1233 C CA . GLY A 1 156 ? -38.255 17.746 13.135 1.00 66.06 156 GLY A CA 1
ATOM 1234 C C . GLY A 1 156 ? -37.976 19.001 12.306 1.00 66.06 156 GLY A C 1
ATOM 1235 O O . GLY A 1 156 ? -38.349 19.048 11.134 1.00 66.06 156 GLY A O 1
ATOM 1236 N N . ARG A 1 157 ? -37.326 20.025 12.873 1.00 70.94 157 ARG A N 1
ATOM 1237 C CA . ARG A 1 157 ? -36.870 21.195 12.108 1.00 70.94 157 ARG A CA 1
ATOM 1238 C C . ARG A 1 157 ? -35.470 20.939 11.552 1.00 70.94 157 ARG A C 1
ATOM 1240 O O . ARG A 1 157 ? -34.628 20.321 12.189 1.00 70.94 157 ARG A O 1
ATOM 1247 N N . THR A 1 158 ? -35.188 21.422 10.349 1.00 68.69 158 THR A N 1
ATOM 1248 C CA . THR A 1 158 ? -33.825 21.349 9.813 1.00 68.69 158 THR A CA 1
ATOM 1249 C C . THR A 1 158 ? -33.000 22.489 10.421 1.00 68.69 158 THR A C 1
ATOM 1251 O O . THR A 1 158 ? -33.339 23.655 10.194 1.00 68.69 158 THR A O 1
ATOM 1254 N N . PRO A 1 159 ? -31.949 22.207 11.212 1.00 70.88 159 PRO A N 1
ATOM 1255 C CA . PRO A 1 159 ? -31.083 23.251 11.759 1.00 70.88 159 PRO A CA 1
ATOM 1256 C C . PRO A 1 159 ? -30.298 23.932 10.623 1.00 70.88 159 PRO A C 1
ATOM 1258 O O . PRO A 1 159 ? -30.022 23.309 9.602 1.00 70.88 159 PRO A O 1
ATOM 1261 N N . LYS A 1 160 ? -29.911 25.203 10.775 1.00 73.94 160 LYS A N 1
ATOM 1262 C CA . LYS A 1 160 ? -28.992 25.863 9.829 1.00 73.94 160 LYS A CA 1
ATOM 1263 C C . LYS A 1 160 ? -27.557 25.623 10.281 1.00 73.94 160 LYS A C 1
ATOM 1265 O O . LYS A 1 160 ? -27.249 25.916 11.427 1.00 73.94 160 LYS A O 1
ATOM 1270 N N . ILE A 1 161 ? -26.704 25.126 9.389 1.00 71.44 161 ILE A N 1
ATOM 1271 C CA . ILE A 1 161 ? -25.281 24.928 9.676 1.00 71.44 161 ILE A CA 1
ATOM 1272 C C . ILE A 1 161 ? -24.505 26.206 9.322 1.00 71.44 161 ILE A C 1
ATOM 1274 O O . ILE A 1 161 ? -24.602 26.694 8.195 1.00 71.44 161 ILE A O 1
ATOM 1278 N N . GLY A 1 162 ? -23.809 26.793 10.297 1.00 74.19 162 GLY A N 1
ATOM 1279 C CA . GLY A 1 162 ? -23.010 28.008 10.141 1.00 74.19 162 GLY A CA 1
ATOM 1280 C C . GLY A 1 162 ? -21.525 27.730 10.365 1.00 74.19 162 GLY A C 1
ATOM 1281 O O . GLY A 1 162 ? -20.955 26.815 9.768 1.00 74.19 162 GLY A O 1
ATOM 1282 N N . SER A 1 163 ? -20.893 28.506 11.248 1.00 72.31 163 SER A N 1
ATOM 1283 C CA . SER A 1 163 ? -19.485 28.324 11.644 1.00 72.31 163 SER A CA 1
ATOM 1284 C C . SER A 1 163 ? -19.225 26.998 12.372 1.00 72.31 163 SER A C 1
ATOM 1286 O O . SER A 1 163 ? -18.081 26.560 12.484 1.00 72.31 163 SER A O 1
ATOM 1288 N N . GLU A 1 164 ? -20.276 26.309 12.818 1.00 72.31 164 GLU A N 1
ATOM 1289 C CA . GLU A 1 164 ? -20.207 24.969 13.397 1.00 72.31 164 GLU A CA 1
ATOM 1290 C C . GLU A 1 164 ? -19.699 23.933 12.388 1.00 72.31 164 GLU A C 1
ATOM 1292 O O . GLU A 1 164 ? -19.120 22.926 12.794 1.00 72.31 164 GLU A O 1
ATOM 1297 N N . LYS A 1 165 ? -19.859 24.180 11.077 1.00 77.44 165 LYS A N 1
ATOM 1298 C CA . LYS A 1 165 ? -19.377 23.277 10.023 1.00 77.44 165 LYS A CA 1
ATOM 1299 C C . LYS A 1 165 ? -17.877 23.018 10.146 1.00 77.44 165 LYS A C 1
ATOM 1301 O O . LYS A 1 165 ? -17.461 21.865 10.106 1.00 77.44 165 LYS A O 1
ATOM 1306 N N . GLU A 1 166 ? -17.074 24.063 10.335 1.00 76.69 166 GLU A N 1
ATOM 1307 C CA . GLU A 1 166 ? -15.617 23.934 10.470 1.00 76.69 166 GLU A CA 1
ATOM 1308 C C . GLU A 1 166 ? -15.237 23.171 11.741 1.00 76.69 166 GLU A C 1
ATOM 1310 O O . GLU A 1 166 ? -14.410 22.264 11.684 1.00 76.69 166 GLU A O 1
ATOM 1315 N N . GLN A 1 167 ? -15.913 23.442 12.861 1.00 77.31 167 GLN A N 1
ATOM 1316 C CA . GLN A 1 167 ? -15.669 22.741 14.126 1.00 77.31 167 GLN A CA 1
ATOM 1317 C C . GLN A 1 167 ? -16.010 21.247 14.031 1.00 77.31 167 GLN A C 1
ATOM 1319 O O . GLN A 1 167 ? -15.282 20.404 14.557 1.00 77.31 167 GLN A O 1
ATOM 1324 N N . ILE A 1 168 ? -17.101 20.900 13.342 1.00 76.12 168 ILE A N 1
ATOM 1325 C CA . ILE A 1 168 ? -17.502 19.507 13.118 1.00 76.12 168 ILE A CA 1
ATOM 1326 C C . ILE A 1 168 ? -16.533 18.831 12.149 1.00 76.12 168 ILE A C 1
ATOM 1328 O O . ILE A 1 168 ? -16.114 17.710 12.424 1.00 76.12 168 ILE A O 1
ATOM 1332 N N . ILE A 1 169 ? -16.123 19.500 11.065 1.0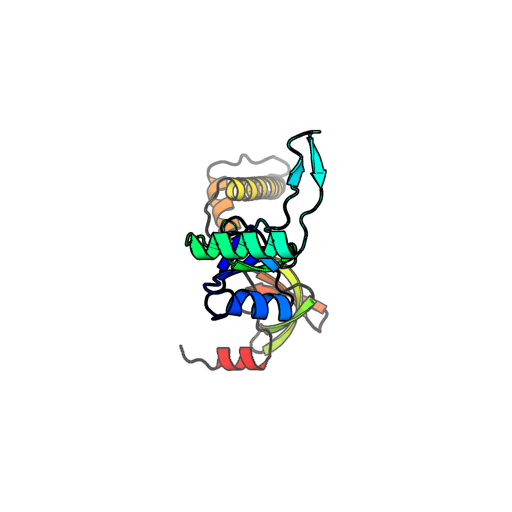0 71.94 169 ILE A N 1
ATOM 1333 C CA . ILE A 1 169 ? -15.090 18.991 10.151 1.00 71.94 169 ILE A CA 1
ATOM 1334 C C . ILE A 1 169 ? -13.802 18.710 10.919 1.00 71.94 169 ILE A C 1
ATOM 1336 O O . ILE A 1 169 ? -13.250 17.624 10.771 1.00 71.94 169 ILE A O 1
ATOM 1340 N N . ASP A 1 170 ? -13.337 19.631 11.761 1.00 72.12 170 ASP A N 1
ATOM 1341 C CA . ASP A 1 170 ? -12.125 19.437 12.557 1.00 72.12 170 ASP A CA 1
ATOM 1342 C C . ASP A 1 170 ? -12.285 18.320 13.588 1.00 72.12 170 ASP A C 1
ATOM 1344 O O . ASP A 1 170 ? -11.347 17.554 13.820 1.00 72.12 170 ASP A O 1
ATOM 1348 N N . LYS A 1 171 ? -13.482 18.147 14.160 1.00 74.75 171 LYS A N 1
ATOM 1349 C CA . LYS A 1 171 ? -13.752 17.046 15.084 1.00 74.75 171 LYS A CA 1
ATOM 1350 C C . LYS A 1 171 ? -13.803 15.696 14.373 1.00 74.75 171 LYS A C 1
ATOM 1352 O O . LYS A 1 171 ? -13.142 14.767 14.829 1.00 74.75 171 LYS A O 1
ATOM 1357 N N . ILE A 1 172 ? -14.514 15.578 13.254 1.00 73.38 172 ILE A N 1
ATOM 1358 C CA . ILE A 1 172 ? -14.532 14.363 12.423 1.00 73.38 172 ILE A CA 1
ATOM 1359 C C . ILE A 1 172 ? -13.118 14.063 11.931 1.00 73.38 172 ILE A C 1
ATOM 1361 O O . ILE A 1 172 ? -12.660 12.929 12.032 1.00 73.38 172 ILE A O 1
ATOM 1365 N N . ARG A 1 173 ? -12.390 15.091 11.488 1.00 66.81 173 ARG A N 1
ATOM 1366 C CA . ARG A 1 173 ? -10.979 14.993 11.124 1.00 66.81 173 ARG A CA 1
ATOM 1367 C C . ARG A 1 173 ? -10.169 14.416 12.277 1.00 66.81 173 ARG A C 1
ATOM 1369 O O . ARG A 1 173 ? -9.468 13.449 12.032 1.00 66.81 173 ARG A O 1
ATOM 1376 N N . SER A 1 174 ? -10.311 14.939 13.500 1.00 64.69 174 SER A N 1
ATOM 1377 C CA . SER A 1 174 ? -9.622 14.436 14.702 1.00 64.69 174 SER A CA 1
ATOM 1378 C C . SER A 1 174 ? -9.946 12.972 15.029 1.00 64.69 174 SER A C 1
ATOM 1380 O O . SER A 1 174 ? -9.088 12.256 15.529 1.00 64.69 174 SER A O 1
ATOM 1382 N N . LEU A 1 175 ? -11.171 12.523 14.731 1.00 65.31 175 LEU A N 1
ATOM 1383 C CA . LEU A 1 175 ? -11.625 11.146 14.952 1.00 65.31 175 LEU A CA 1
ATOM 1384 C C . LEU A 1 175 ? -11.131 10.179 13.866 1.00 65.31 175 LEU A C 1
ATOM 1386 O O . LEU A 1 175 ? -11.042 8.983 14.115 1.00 65.31 175 LEU A O 1
ATOM 1390 N N . ALA A 1 176 ? -10.819 10.693 12.677 1.00 63.12 176 ALA A N 1
ATOM 1391 C CA . ALA A 1 176 ? -10.376 9.928 11.516 1.00 63.12 176 ALA A CA 1
ATOM 1392 C C . ALA A 1 176 ?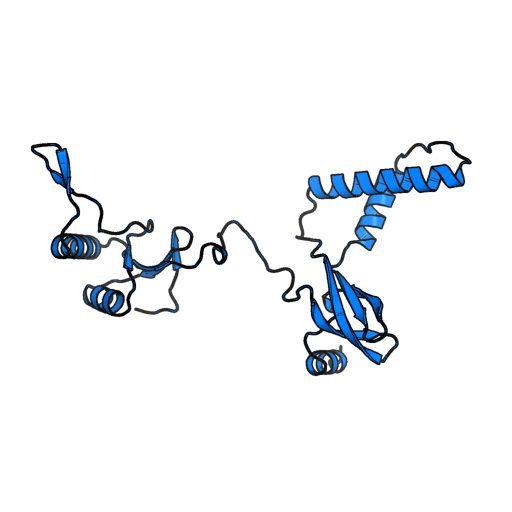 -8.850 9.986 11.282 1.00 63.12 176 ALA A C 1
ATOM 1394 O O . ALA A 1 176 ? -8.400 9.586 10.213 1.00 63.12 176 ALA A O 1
ATOM 1395 N N . MET A 1 177 ? -8.057 10.548 12.212 1.00 56.03 177 MET A N 1
ATOM 1396 C CA . MET A 1 177 ? -6.657 10.932 11.939 1.00 56.03 177 MET A CA 1
ATOM 1397 C C . MET A 1 177 ? -5.644 9.798 11.833 1.00 56.03 177 MET A C 1
ATOM 1399 O O . MET A 1 177 ? -4.564 10.052 11.311 1.00 56.03 177 MET A O 1
ATOM 1403 N N . ASP A 1 178 ? -5.939 8.600 12.313 1.00 66.94 178 ASP A N 1
ATOM 1404 C CA . ASP A 1 178 ? -4.947 7.531 12.340 1.00 66.94 178 ASP A CA 1
ATOM 1405 C C . ASP A 1 178 ? -5.384 6.387 11.432 1.00 66.94 178 ASP A C 1
ATOM 1407 O O . ASP A 1 178 ? -6.564 6.030 11.402 1.00 66.94 178 ASP A O 1
ATOM 1411 N N . ASP A 1 179 ? -4.428 5.789 10.717 1.00 77.88 179 ASP A N 1
ATOM 1412 C CA . ASP A 1 179 ? -4.680 4.524 10.044 1.00 77.88 179 ASP A CA 1
ATOM 1413 C C . ASP A 1 179 ? -5.146 3.514 11.088 1.00 77.88 179 ASP A C 1
ATOM 1415 O O . ASP A 1 179 ? -4.491 3.298 12.118 1.00 77.88 179 ASP A O 1
ATOM 1419 N N . TYR A 1 180 ? -6.300 2.912 10.837 1.00 82.81 180 TYR A N 1
ATOM 1420 C CA . TYR A 1 180 ? -6.956 2.063 11.812 1.00 82.81 180 TYR A CA 1
ATOM 1421 C C . TYR A 1 180 ? -7.429 0.767 11.184 1.00 82.81 180 TYR A C 1
ATOM 1423 O O . TYR A 1 180 ? -7.697 0.650 9.986 1.00 82.81 180 TYR A O 1
ATOM 1431 N N . VAL A 1 181 ? -7.557 -0.220 12.052 1.00 86.94 181 VAL A N 1
ATOM 1432 C CA . VAL A 1 181 ? -8.093 -1.533 11.752 1.00 86.94 181 VAL A CA 1
ATOM 1433 C C . VAL A 1 181 ? -9.280 -1.809 12.650 1.00 86.94 181 VAL A C 1
ATOM 1435 O O . VAL A 1 181 ? -9.360 -1.323 13.780 1.00 86.94 181 VAL A O 1
ATOM 1438 N N . VAL A 1 182 ? -10.187 -2.645 12.167 1.00 90.88 182 VAL A N 1
ATOM 1439 C CA . VAL A 1 182 ? -11.139 -3.339 13.030 1.00 90.88 182 VAL A CA 1
ATOM 1440 C C . VAL A 1 182 ? -10.730 -4.796 13.071 1.00 90.88 182 VAL A C 1
ATOM 1442 O O . VAL A 1 182 ? -10.631 -5.460 12.038 1.00 90.88 182 VAL A O 1
ATOM 1445 N N . LEU A 1 183 ? -10.481 -5.287 14.278 1.00 94.19 183 LEU A N 1
ATOM 1446 C CA . LEU A 1 183 ? -10.162 -6.680 14.529 1.00 94.19 183 LEU A CA 1
ATOM 1447 C C . LEU A 1 183 ? -11.431 -7.432 14.911 1.00 94.19 183 LEU A C 1
ATOM 1449 O O . LEU A 1 183 ? -12.197 -6.961 15.750 1.00 94.19 183 LEU A O 1
ATOM 1453 N N . LYS A 1 184 ? -11.624 -8.626 14.359 1.00 95.81 184 LYS A N 1
ATOM 1454 C CA . LYS A 1 184 ? -12.528 -9.629 14.919 1.00 95.81 184 LYS A CA 1
ATOM 1455 C C . LYS A 1 184 ? -11.740 -10.482 15.906 1.00 95.81 184 LYS A C 1
ATOM 1457 O O . LYS A 1 184 ? -10.769 -11.141 15.527 1.00 95.81 184 LYS A O 1
ATOM 1462 N N . THR A 1 185 ? -12.119 -10.437 17.175 1.00 92.12 185 THR A N 1
ATOM 1463 C CA . THR A 1 185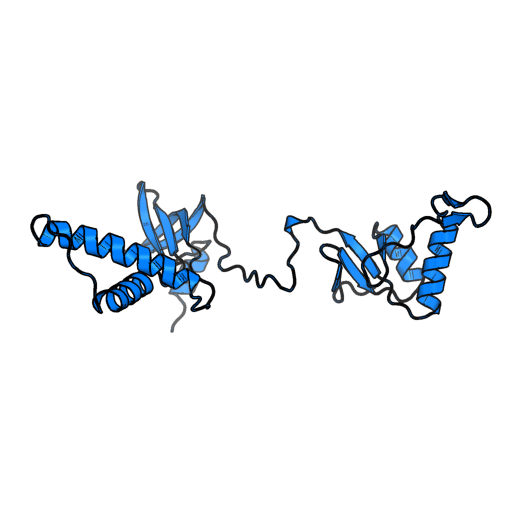 ? -11.453 -11.200 18.238 1.00 92.12 185 THR A CA 1
ATOM 1464 C C . THR A 1 185 ? -11.862 -12.671 18.180 1.00 92.12 185 THR A C 1
ATOM 1466 O O . THR A 1 185 ? -12.874 -13.029 17.575 1.00 92.12 185 THR A O 1
ATOM 1469 N N . GLU A 1 186 ? -11.119 -13.545 18.864 1.00 89.31 186 GLU A N 1
ATOM 1470 C CA . GLU A 1 186 ? -11.492 -14.966 18.988 1.00 89.31 186 GLU A CA 1
ATOM 1471 C C . GLU A 1 186 ? -12.862 -15.171 19.658 1.00 89.31 186 GLU A C 1
ATOM 1473 O O . GLU A 1 186 ? -13.525 -16.177 19.417 1.00 89.31 186 GLU A O 1
ATOM 1478 N N . LYS A 1 187 ? -13.322 -14.196 20.453 1.00 88.00 187 LYS A N 1
ATOM 1479 C CA . LYS A 1 187 ? -14.656 -14.196 21.071 1.00 88.00 187 LYS A CA 1
ATOM 1480 C C . LYS A 1 187 ? -15.765 -13.708 20.131 1.00 88.00 187 LYS A C 1
ATOM 1482 O O . LYS A 1 187 ? -16.927 -13.705 20.518 1.00 88.00 187 LYS A O 1
ATOM 1487 N N . GLY A 1 188 ? -15.423 -13.294 18.910 1.00 87.19 188 GLY A N 1
ATOM 1488 C CA . GLY A 1 188 ? -16.361 -12.763 17.920 1.00 87.19 188 GLY A CA 1
ATOM 1489 C C . GLY A 1 188 ? -16.699 -11.280 18.088 1.00 87.19 188 GLY A C 1
ATOM 1490 O O . GLY A 1 188 ? -17.533 -10.774 17.342 1.00 87.19 188 GLY A O 1
ATOM 1491 N N . GLU A 1 189 ? -16.059 -10.582 19.026 1.00 90.69 189 GLU A N 1
ATOM 1492 C CA . GLU A 1 189 ? -16.234 -9.142 19.239 1.00 90.69 189 GLU A CA 1
ATOM 1493 C C . GLU A 1 189 ? -15.441 -8.336 18.205 1.00 90.69 189 GLU A C 1
ATOM 1495 O O . GLU A 1 189 ? -14.428 -8.804 17.678 1.00 90.69 189 GLU A O 1
ATOM 1500 N N . TYR A 1 190 ? -15.883 -7.105 17.945 1.00 92.12 190 TYR A N 1
ATOM 1501 C CA . TYR A 1 190 ? -15.191 -6.172 17.062 1.00 92.12 190 TYR A CA 1
ATOM 1502 C C . TYR A 1 190 ? -14.436 -5.129 17.870 1.00 92.12 190 TYR A C 1
ATOM 1504 O O . TYR A 1 190 ? -15.006 -4.465 18.734 1.00 92.12 190 TYR A O 1
ATOM 1512 N N . LEU A 1 191 ? -13.152 -4.983 17.565 1.00 90.19 191 LEU A N 1
ATOM 1513 C CA . LEU A 1 191 ? -12.238 -4.151 18.325 1.00 90.19 191 LEU A CA 1
ATOM 1514 C C . LEU A 1 191 ? -11.485 -3.195 17.389 1.00 90.19 191 LEU A C 1
ATOM 1516 O O . LEU A 1 191 ? -10.617 -3.651 16.640 1.00 90.19 191 LEU A O 1
ATOM 1520 N N . PRO A 1 192 ? -11.788 -1.886 17.413 1.00 88.75 192 PRO A N 1
ATOM 1521 C CA . PRO A 1 192 ? -11.015 -0.903 16.669 1.00 88.75 192 PRO A CA 1
ATOM 1522 C C . PRO A 1 192 ? -9.634 -0.693 17.308 1.00 88.75 192 PRO A C 1
ATOM 1524 O O . PRO A 1 192 ? -9.492 -0.669 18.539 1.00 88.75 192 PRO A O 1
ATOM 1527 N N . ARG A 1 193 ? -8.612 -0.553 16.462 1.00 88.75 193 ARG A N 1
ATOM 1528 C CA . ARG A 1 193 ? -7.218 -0.284 16.840 1.00 88.75 193 ARG A CA 1
ATOM 1529 C C . ARG A 1 193 ? -6.533 0.595 15.821 1.00 88.75 193 ARG A C 1
ATOM 1531 O O . ARG A 1 193 ? -6.860 0.533 14.641 1.00 88.75 193 ARG A O 1
ATOM 1538 N N . LEU A 1 194 ? -5.539 1.348 16.263 1.00 87.44 194 LEU A N 1
ATOM 1539 C CA . LEU A 1 194 ? -4.630 2.027 15.352 1.00 87.44 194 LEU A CA 1
ATOM 1540 C C . LEU A 1 194 ? -3.641 1.017 14.764 1.00 87.44 194 LEU A C 1
ATOM 1542 O O . LEU A 1 194 ? -3.267 0.050 15.428 1.00 87.44 194 LEU A O 1
ATOM 1546 N N . ILE A 1 195 ? -3.166 1.250 13.540 1.00 86.06 195 ILE A N 1
ATOM 1547 C CA . ILE A 1 195 ? -2.163 0.378 12.908 1.00 86.06 195 ILE A CA 1
ATOM 1548 C C . ILE A 1 195 ? -0.895 0.275 13.765 1.00 86.06 195 ILE A C 1
ATOM 1550 O O . ILE A 1 195 ? -0.330 -0.803 13.909 1.00 86.06 195 ILE A O 1
ATOM 1554 N N . LYS A 1 196 ? -0.488 1.373 14.409 1.00 86.56 196 LYS A N 1
ATOM 1555 C CA . LYS A 1 196 ? 0.664 1.399 15.329 1.00 86.56 196 LYS A 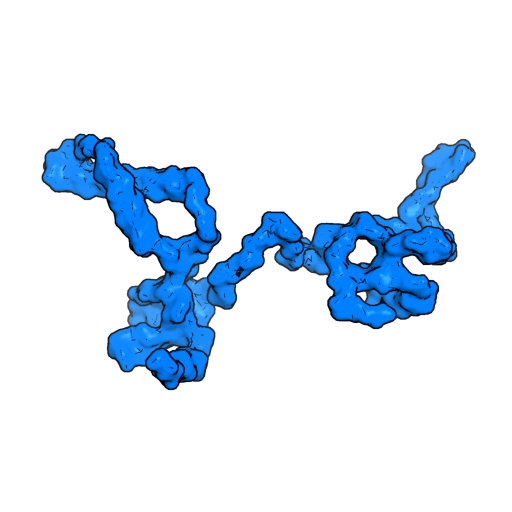CA 1
ATOM 1556 C C . LYS A 1 196 ? 0.470 0.580 16.615 1.00 86.56 196 LYS A C 1
ATOM 1558 O O . LYS A 1 196 ? 1.423 0.397 17.357 1.00 86.56 196 LYS A O 1
ATOM 1563 N N . GLU A 1 197 ? -0.749 0.129 16.905 1.00 90.31 197 GLU A N 1
ATOM 1564 C CA . GLU A 1 197 ? -1.093 -0.646 18.107 1.00 90.31 197 GLU A CA 1
ATOM 1565 C C . GLU A 1 197 ? -1.252 -2.146 17.819 1.00 90.31 197 GLU A C 1
ATOM 1567 O O . GLU A 1 197 ? -1.608 -2.915 18.723 1.00 90.31 197 GLU A O 1
ATOM 1572 N N . ILE A 1 198 ? -1.044 -2.568 16.569 1.00 93.31 198 ILE A N 1
ATOM 1573 C CA . ILE A 1 198 ? -1.116 -3.966 16.153 1.00 93.31 198 ILE A CA 1
ATOM 1574 C C . ILE A 1 198 ? 0.248 -4.472 15.689 1.00 93.31 198 ILE A C 1
ATOM 1576 O O . ILE A 1 198 ? 1.065 -3.737 15.143 1.00 93.31 198 ILE A O 1
ATOM 1580 N N . PHE A 1 199 ? 0.477 -5.761 15.904 1.00 94.94 199 PHE A N 1
ATOM 1581 C CA . PHE A 1 199 ? 1.750 -6.422 15.655 1.00 94.94 199 PHE A CA 1
ATOM 1582 C C . PHE A 1 199 ? 1.514 -7.729 14.906 1.00 94.94 199 PHE A C 1
ATOM 1584 O O . PHE A 1 199 ? 0.535 -8.436 15.156 1.00 94.94 199 PHE A O 1
ATOM 1591 N N . GLU A 1 200 ? 2.420 -8.071 13.995 1.00 93.94 200 GLU A N 1
ATOM 1592 C CA . GLU A 1 200 ? 2.341 -9.307 13.205 1.00 93.94 200 GLU A CA 1
ATOM 1593 C C . GLU A 1 200 ? 2.473 -10.576 14.060 1.00 93.94 200 GLU A C 1
ATOM 1595 O O . GLU A 1 200 ? 1.908 -11.617 13.727 1.00 93.94 200 GLU A O 1
ATOM 1600 N N . SER A 1 201 ? 3.179 -10.480 15.189 1.00 94.31 201 SER A N 1
ATOM 1601 C CA . SER A 1 201 ? 3.441 -11.592 16.095 1.00 94.31 201 SER A CA 1
ATOM 1602 C C . SER A 1 201 ? 3.290 -11.174 17.556 1.00 94.31 201 SER A C 1
ATOM 1604 O O . SER A 1 201 ? 3.320 -9.988 17.907 1.00 94.31 201 SER A O 1
ATOM 1606 N N . LYS A 1 202 ? 3.121 -12.170 18.428 1.00 94.12 202 LYS A N 1
ATOM 1607 C CA . LYS A 1 202 ? 3.064 -11.948 19.874 1.00 94.12 202 LYS A CA 1
ATOM 1608 C C . LYS A 1 202 ? 4.426 -11.501 20.400 1.00 94.12 202 LYS A C 1
ATOM 1610 O O . LYS A 1 202 ? 4.488 -10.685 21.313 1.00 94.12 202 LYS A O 1
ATOM 1615 N N . GLU A 1 203 ? 5.491 -12.046 19.833 1.00 94.25 203 GLU A N 1
ATOM 1616 C CA . GLU A 1 203 ? 6.879 -11.791 20.190 1.00 94.25 203 GLU A CA 1
ATOM 1617 C C . GLU A 1 203 ? 7.221 -10.319 19.944 1.00 94.25 203 GLU A C 1
ATOM 1619 O O . GLU A 1 203 ? 7.649 -9.638 20.873 1.00 94.25 203 GLU A O 1
ATOM 1624 N N . THR A 1 204 ? 6.899 -9.794 18.756 1.00 92.94 204 THR A N 1
ATOM 1625 C CA . THR A 1 204 ? 7.115 -8.380 18.405 1.00 92.94 204 THR A CA 1
ATOM 1626 C C . THR A 1 204 ? 6.354 -7.439 19.340 1.00 92.94 204 THR A C 1
ATOM 1628 O O . THR A 1 204 ? 6.890 -6.416 19.758 1.00 92.94 204 THR A O 1
ATOM 1631 N N . LEU A 1 205 ? 5.118 -7.793 19.714 1.00 93.81 205 LEU A N 1
ATOM 1632 C CA . LEU A 1 205 ? 4.348 -7.021 20.691 1.00 93.81 205 LEU A CA 1
ATOM 1633 C C . LEU A 1 205 ? 5.029 -7.012 22.067 1.00 93.81 205 LEU A C 1
ATOM 1635 O O . LEU A 1 205 ? 5.124 -5.967 22.702 1.00 93.81 205 LEU A O 1
ATOM 1639 N N . VAL A 1 206 ? 5.488 -8.169 22.553 1.00 92.50 206 VAL A N 1
ATOM 1640 C CA . VAL A 1 206 ? 6.161 -8.266 23.858 1.00 92.50 206 VAL A CA 1
ATOM 1641 C C . VAL A 1 206 ? 7.466 -7.476 23.858 1.00 92.50 206 VAL A C 1
ATOM 1643 O O . VAL A 1 206 ? 7.734 -6.763 24.821 1.00 92.50 206 VAL A O 1
ATOM 1646 N N . GLU A 1 207 ? 8.259 -7.565 22.793 1.00 93.38 207 GLU A N 1
ATOM 1647 C CA . GLU A 1 207 ? 9.481 -6.771 22.642 1.00 93.38 207 GLU A CA 1
ATOM 1648 C C . GLU A 1 207 ? 9.191 -5.272 22.690 1.00 93.38 207 GLU A C 1
ATOM 1650 O O . GLU A 1 207 ? 9.901 -4.536 23.375 1.00 93.38 207 GLU A O 1
ATOM 1655 N N . ASP A 1 208 ? 8.131 -4.822 22.013 1.00 91.31 208 ASP A N 1
ATOM 1656 C CA . ASP A 1 208 ? 7.735 -3.418 22.015 1.00 91.31 208 ASP A CA 1
ATOM 1657 C C . ASP A 1 208 ? 7.315 -2.933 23.410 1.00 91.31 208 ASP A C 1
ATOM 1659 O O . ASP A 1 208 ? 7.797 -1.902 23.873 1.00 91.31 208 ASP A O 1
ATOM 1663 N N . LEU A 1 209 ? 6.531 -3.734 24.141 1.00 89.31 209 LEU A N 1
ATOM 1664 C CA . LEU A 1 209 ? 6.128 -3.437 25.523 1.00 89.31 209 LEU A CA 1
ATOM 1665 C C . LEU A 1 209 ? 7.302 -3.389 26.511 1.00 89.31 209 LEU A C 1
ATOM 1667 O O . LEU A 1 209 ? 7.198 -2.761 27.564 1.00 89.31 209 LEU A O 1
ATOM 1671 N N . MET A 1 210 ? 8.403 -4.075 26.202 1.00 90.12 210 MET A N 1
ATOM 1672 C CA . MET A 1 210 ? 9.597 -4.134 27.049 1.00 90.12 210 MET A CA 1
ATOM 1673 C C . MET A 1 210 ? 10.594 -3.004 26.762 1.00 90.12 210 MET A C 1
ATOM 1675 O O . MET A 1 210 ? 11.544 -2.825 27.534 1.00 90.12 210 MET A O 1
ATOM 1679 N N . LYS A 1 211 ? 10.400 -2.218 25.693 1.00 88.88 211 LYS A N 1
ATOM 1680 C CA . LYS A 1 211 ? 11.206 -1.019 25.441 1.00 88.88 211 LYS A CA 1
ATOM 1681 C C . LYS A 1 211 ? 10.928 0.005 26.543 1.00 88.88 211 LYS A C 1
ATOM 1683 O O . LYS A 1 211 ? 9.812 0.486 26.710 1.00 88.88 211 LYS A O 1
ATOM 1688 N N . LYS A 1 212 ? 11.964 0.345 27.314 1.00 53.62 212 LYS A N 1
ATOM 1689 C CA . LYS A 1 212 ? 11.911 1.471 28.252 1.00 53.62 212 LYS A CA 1
ATOM 1690 C C . LYS A 1 212 ? 11.992 2.770 27.450 1.00 53.62 212 LYS A C 1
ATOM 1692 O O . LYS A 1 212 ? 13.017 3.005 26.812 1.00 53.62 212 LYS A O 1
ATOM 1697 N N . TYR A 1 213 ? 10.921 3.559 27.479 1.00 56.62 213 TYR A N 1
ATOM 1698 C CA . TYR A 1 213 ? 10.936 4.968 27.081 1.00 56.62 213 TYR A CA 1
ATOM 1699 C C . TYR A 1 213 ? 11.595 5.830 28.160 1.00 56.62 213 TYR A C 1
ATOM 1701 O O . TYR A 1 213 ? 11.423 5.500 29.359 1.00 56.62 213 TYR A O 1
#

Foldseek 3Di:
DDPVQWDCQEFQKIWDWDQDPVVVVVLVVVVFFKDFSNRDALQDWDQDPPPRDTDTDDPVSSSVSVVVCSVVVGTMTGIDGDDNVPGPDPPPPPPPLDPDDAQAWKWFDDPNDIFIFGFHDWDSPDDPDPDPVVLVVLLVVLQVVQQVVVCVVVVRDGDDDDPVSVVSSVVVCVVRVATWTWTQTPVRDTDIDGSVRIGNDPVVNVVVVPDDD

Organism: NCBI:txid165179

Solvent-accessible surface area (backbone atoms only — not comparable to full-atom values): 12439 Å² total; per-residue (Å²): 127,61,77,92,61,53,40,77,46,37,88,40,29,39,24,28,70,45,88,46,71,69,44,50,56,53,29,47,76,70,72,29,49,59,22,43,66,75,51,47,59,65,68,61,65,42,67,40,91,87,81,64,52,74,41,74,59,52,73,65,58,29,51,52,52,53,52,49,38,51,74,73,68,50,64,33,26,40,26,47,77,52,58,79,91,68,48,78,46,93,82,54,83,74,69,75,88,61,96,74,55,73,70,40,63,32,23,32,77,52,96,94,36,86,42,58,26,30,25,75,39,75,46,86,49,73,73,95,70,90,47,69,69,61,52,50,53,42,45,54,53,35,50,55,50,50,39,55,53,34,19,67,78,54,78,72,39,79,60,85,84,60,78,59,48,59,56,42,30,53,48,52,46,66,76,50,63,61,39,31,33,32,22,40,32,90,88,72,47,81,44,78,42,45,54,92,55,49,26,83,38,66,64,62,43,52,55,58,74,66,56,82,129

Secondary structure (DSSP, 8-state):
--GGG-EEEETTEEEEEE-SHHHHHHHHHTT-EEEETTS-BS-PPEEPTTT--EEPPPHHHHHHHHHHHHHTT--EEEEEEPPGGG---TT-----S-S--TT-EEEEEETTEEEEEEEEEEE----S---HHHHHHHHHHHHHHHHHHHHHHTTSPPPPPSTHHHHHHHHHHHHT-S-EEEEEETTS-EEEEEGGGEESSHHHHHHHHH---

Nearest PDB structures (foldseek):
  6if4-assembly1_A  TM=7.199E-01  e=1.115E-01  Trypanosoma brucei brucei TREU927
  1whm-assembly1_A  TM=5.187E-01  e=5.680E-01  Homo sapiens
  5il9-assembly1_A  TM=3.309E-01  e=3.444E+00  Arabidopsis thaliana
  4m63-assembly1_B  TM=2.675E-01  e=7.335E+00  Vibrio parahaemolyticus BB22OP

Sequence (213 aa):
MNVNNAINVFKNIVGVEVATIQDVVKAQSAGLYITGKDGWGYDYDIEDEEDGEKRTPTEQEIFDRITKALATGEKVYACMTLANDLCVTKDTNTIMQSNFFVNQKVYTMHENKIMKGEIIYLSLSRGNSKEEAHNALLGDMAEKLYYFIGFYFTNGRTPKIGSEKEQIIDKIRSLAMDDYVVLKTEKGEYLPRLIKEIFESKETLVEDLMKKY

Mean predicted aligned error: 16.32 Å